Protein AF-A0A7R9BW44-F1 (afdb_monomer_lite)

Organism: NCBI:txid399045

Secondary structure (DSSP, 8-state):
---------PPPP-HHHH-SEEESSTTTT-SEEESTT---EEEE-STT--EEEEE-GGGT-EEEESGGGTT--HHHH-GGG--SS--EEEEEEEEE----HHHHHHHHHTT-TT--PPEEEEEESS--TTS-EEEEEEEETTEEEEEEEESSEEEEEEE---PPTTS-EEEEEEEEPP-TT---EEEEEETTEEEEEE-S-EEPTTS-PPPPPSS--EEES-B--SS-TT-BS---EEEEEEEEESS---GGGGGGGGTT-HHHHHHHHHHHHHHHHHHHHHHHHHHHHTTSTTTHHHHHHHHHHHHHHHHHSPPPTT----------HHHHHHHHHHHHHHHHTTSPP-------S-SSSSSS--

Radius of gyration: 23.65 Å; chains: 1; bounding box: 57×71×61 Å

Structure (mmCIF, N/CA/C/O backbone):
data_AF-A0A7R9BW44-F1
#
_entry.id   AF-A0A7R9BW44-F1
#
loop_
_atom_site.group_PDB
_atom_site.id
_atom_site.type_symbol
_atom_site.label_atom_id
_atom_site.label_alt_id
_atom_site.label_comp_id
_atom_site.label_asym_id
_atom_site.label_entity_id
_atom_site.label_seq_id
_atom_site.pdbx_PDB_ins_code
_atom_site.Cartn_x
_atom_site.Cartn_y
_atom_site.Cartn_z
_atom_site.occupancy
_atom_site.B_iso_or_equiv
_atom_site.auth_seq_id
_atom_site.auth_comp_id
_atom_site.auth_asym_id
_atom_site.auth_atom_id
_atom_site.pdbx_PDB_model_num
ATOM 1 N N . MET A 1 1 ? 34.323 -41.603 6.253 1.00 37.59 1 MET A N 1
ATOM 2 C CA . MET A 1 1 ? 33.858 -40.269 6.690 1.00 37.59 1 MET A CA 1
ATOM 3 C C . MET A 1 1 ? 33.031 -39.658 5.568 1.00 37.59 1 MET A C 1
ATOM 5 O O . MET A 1 1 ? 33.597 -39.170 4.602 1.00 37.59 1 MET A O 1
ATOM 9 N N . GLY A 1 2 ? 31.704 -39.786 5.634 1.00 33.78 2 GLY A N 1
ATOM 10 C CA . GLY A 1 2 ? 30.795 -39.196 4.650 1.00 33.78 2 GLY A CA 1
ATOM 11 C C . GLY A 1 2 ? 30.368 -37.809 5.114 1.00 33.78 2 GLY A C 1
ATOM 12 O O . GLY A 1 2 ? 29.754 -37.681 6.170 1.00 33.78 2 GLY A O 1
ATOM 13 N N . VAL A 1 3 ? 30.713 -36.777 4.348 1.00 34.72 3 VAL A N 1
ATOM 14 C CA . VAL A 1 3 ? 30.235 -35.412 4.582 1.00 34.72 3 VAL A CA 1
ATOM 15 C C . VAL A 1 3 ? 28.733 -35.396 4.297 1.00 34.72 3 VAL A C 1
ATOM 17 O O . VAL A 1 3 ? 28.306 -35.437 3.144 1.00 34.72 3 VAL A O 1
ATOM 20 N N . LEU A 1 4 ? 27.927 -35.367 5.359 1.00 34.22 4 LEU A N 1
ATOM 21 C CA . LEU A 1 4 ? 26.502 -35.060 5.291 1.00 34.22 4 LEU A CA 1
ATOM 22 C C . LEU A 1 4 ? 26.357 -33.655 4.695 1.00 34.22 4 LEU A C 1
ATOM 24 O O . LEU A 1 4 ? 26.503 -32.649 5.389 1.00 34.22 4 LEU A O 1
ATOM 28 N N . LYS A 1 5 ? 26.081 -33.585 3.388 1.00 34.53 5 LYS A N 1
ATOM 29 C CA . LYS A 1 5 ? 25.562 -32.374 2.753 1.00 34.53 5 LYS A CA 1
ATOM 30 C C . LYS A 1 5 ? 24.256 -32.034 3.469 1.00 34.53 5 LYS A C 1
ATOM 32 O O . LYS A 1 5 ? 23.235 -32.674 3.220 1.00 34.53 5 LYS A O 1
ATOM 37 N N . LYS A 1 6 ? 24.289 -31.053 4.376 1.00 35.62 6 LYS A N 1
ATOM 38 C CA . LYS A 1 6 ? 23.078 -30.408 4.889 1.00 35.62 6 LYS A CA 1
ATOM 39 C C . LYS A 1 6 ? 22.333 -29.858 3.675 1.00 35.62 6 LYS A C 1
ATOM 41 O O . LYS A 1 6 ? 22.716 -28.830 3.124 1.00 35.62 6 LYS A O 1
ATOM 46 N N . LYS A 1 7 ? 21.299 -30.572 3.226 1.00 33.59 7 LYS A N 1
ATOM 47 C CA . LYS A 1 7 ? 20.266 -29.986 2.378 1.00 33.59 7 LYS A CA 1
ATOM 48 C C . LYS A 1 7 ? 19.631 -28.891 3.225 1.00 33.59 7 LYS A C 1
ATOM 50 O O . LYS A 1 7 ? 18.952 -29.189 4.204 1.00 33.59 7 LYS A O 1
ATOM 55 N N . PHE A 1 8 ? 19.922 -27.636 2.904 1.00 37.19 8 PHE A N 1
ATOM 56 C CA . PHE A 1 8 ? 19.109 -26.533 3.385 1.00 37.19 8 PHE A CA 1
ATOM 57 C C . PHE A 1 8 ? 17.719 -26.761 2.796 1.00 37.19 8 PHE A C 1
ATOM 59 O O . PHE A 1 8 ? 17.528 -26.673 1.586 1.00 37.19 8 PHE A O 1
ATOM 66 N N . PHE A 1 9 ? 16.775 -27.172 3.638 1.00 37.97 9 PHE A N 1
ATOM 67 C CA . PHE A 1 9 ? 15.371 -27.123 3.276 1.00 37.97 9 PHE A CA 1
ATOM 68 C C . PHE A 1 9 ? 15.043 -25.644 3.094 1.00 37.97 9 PHE A C 1
ATOM 70 O O . PHE A 1 9 ? 15.047 -24.886 4.065 1.00 37.97 9 PHE A O 1
ATOM 77 N N . TYR A 1 10 ? 14.838 -25.228 1.848 1.00 44.00 10 TYR A N 1
ATOM 78 C CA . TYR A 1 10 ? 14.213 -23.948 1.557 1.00 44.00 10 TYR A CA 1
ATOM 79 C C . TYR A 1 10 ? 12.867 -23.947 2.291 1.00 44.00 10 TYR A C 1
ATOM 81 O O . TYR A 1 10 ? 12.036 -24.830 2.073 1.00 44.00 10 TYR A O 1
ATOM 89 N N . LEU A 1 11 ? 12.702 -23.036 3.252 1.00 51.50 11 LEU A N 1
ATOM 90 C CA . LEU A 1 11 ? 11.413 -22.814 3.901 1.00 51.50 11 LEU A CA 1
ATOM 91 C C . LEU A 1 11 ? 10.449 -22.363 2.803 1.00 51.50 11 LEU A C 1
ATOM 93 O O . LEU A 1 11 ? 10.699 -21.343 2.182 1.00 51.50 11 LEU A O 1
ATOM 97 N N . ALA A 1 12 ? 9.402 -23.137 2.526 1.00 57.41 12 ALA A N 1
ATOM 98 C CA . ALA A 1 12 ? 8.438 -22.796 1.485 1.00 57.41 12 ALA A CA 1
ATOM 99 C C . ALA A 1 12 ? 7.773 -21.435 1.763 1.00 57.41 12 ALA A C 1
ATOM 101 O O . ALA A 1 12 ? 7.483 -21.124 2.923 1.00 57.41 12 ALA A O 1
ATOM 102 N N . VAL A 1 13 ? 7.514 -20.663 0.698 1.00 64.94 13 VAL A N 1
ATOM 103 C CA . VAL A 1 13 ? 6.664 -19.460 0.722 1.00 64.94 13 VAL A CA 1
ATOM 104 C C . VAL A 1 13 ? 5.318 -19.810 1.348 1.00 64.94 13 VAL A C 1
ATOM 106 O O . VAL A 1 13 ? 4.680 -20.772 0.925 1.00 64.94 13 VAL A O 1
ATOM 109 N N . ARG A 1 14 ? 4.866 -19.021 2.326 1.00 73.75 14 ARG A N 1
ATOM 110 C CA . ARG A 1 14 ? 3.615 -19.284 3.057 1.00 73.75 14 ARG A CA 1
ATOM 111 C C . ARG A 1 14 ? 2.508 -18.264 2.829 1.00 73.75 14 ARG A C 1
ATOM 113 O O . ARG A 1 14 ? 1.542 -18.278 3.588 1.00 73.75 14 ARG A O 1
ATOM 120 N N . PHE A 1 15 ? 2.607 -17.376 1.836 1.00 84.50 15 PHE A N 1
ATOM 121 C CA . PHE A 1 15 ? 1.526 -16.414 1.588 1.00 84.50 15 PHE A CA 1
ATOM 122 C C . PHE A 1 15 ? 0.169 -17.110 1.401 1.00 84.50 15 PHE A C 1
ATOM 124 O O . PHE A 1 15 ? -0.699 -16.844 2.228 1.00 84.50 15 PHE A O 1
ATOM 131 N N . PRO A 1 16 ? 0.005 -18.111 0.507 1.00 82.00 16 PRO A N 1
ATOM 132 C CA . PRO A 1 16 ? -1.290 -18.776 0.328 1.00 82.00 16 PRO A CA 1
ATOM 133 C C . PRO A 1 16 ? -1.860 -19.431 1.597 1.00 82.00 16 PRO A C 1
ATOM 135 O O . PRO A 1 16 ? -3.067 -19.600 1.714 1.00 82.00 16 PRO A O 1
ATOM 138 N N . GLU A 1 17 ? -1.001 -19.821 2.543 1.00 82.25 17 GLU A N 1
ATOM 139 C CA . GLU A 1 17 ? -1.401 -20.479 3.795 1.00 82.25 17 GLU A CA 1
ATOM 140 C C . GLU A 1 17 ? -1.747 -19.492 4.912 1.00 82.25 17 GLU A C 1
ATOM 142 O O . GLU A 1 17 ? -2.384 -19.862 5.896 1.00 82.25 17 GLU A O 1
ATOM 147 N N . THR A 1 18 ? -1.254 -18.258 4.817 1.00 84.56 18 THR A N 1
ATOM 148 C CA . THR A 1 18 ? -1.284 -17.305 5.929 1.00 84.56 18 THR A CA 1
ATOM 149 C C . THR A 1 18 ? -2.119 -16.075 5.649 1.00 84.56 18 THR A C 1
ATOM 151 O O . THR A 1 18 ? -2.531 -15.421 6.602 1.00 84.56 18 THR A O 1
ATOM 154 N N . THR A 1 19 ? -2.330 -15.735 4.383 1.00 88.88 19 THR A N 1
ATOM 155 C CA . THR A 1 19 ? -3.068 -14.547 3.962 1.00 88.88 19 THR A CA 1
ATOM 156 C C . THR A 1 19 ? -4.543 -14.841 3.804 1.00 88.88 19 THR A C 1
ATOM 158 O O . THR A 1 19 ? -4.927 -15.933 3.388 1.00 88.88 19 THR A O 1
ATOM 161 N N . LEU A 1 20 ? -5.354 -13.812 4.004 1.00 88.56 20 LEU A N 1
ATOM 162 C CA . LEU A 1 20 ? -6.744 -13.827 3.581 1.00 88.56 20 LEU A CA 1
ATOM 163 C C . LEU A 1 20 ? -6.852 -13.708 2.051 1.00 88.56 20 LEU A C 1
ATOM 165 O O . LEU A 1 20 ? -7.640 -14.404 1.414 1.00 88.56 20 LEU A O 1
ATOM 169 N N . TYR A 1 21 ? -6.018 -12.858 1.452 1.00 90.44 21 TYR A N 1
ATOM 170 C CA . TYR A 1 21 ? -5.926 -12.679 0.006 1.00 90.44 21 TYR A CA 1
ATOM 171 C C . TYR A 1 21 ? -4.460 -12.605 -0.428 1.00 90.44 21 TYR A C 1
ATOM 173 O O . TYR A 1 21 ? -3.657 -11.919 0.208 1.00 90.44 21 TYR A O 1
ATOM 181 N N . HIS A 1 22 ? -4.125 -13.280 -1.529 1.00 91.19 22 HIS A N 1
ATOM 182 C CA . HIS A 1 22 ? -2.780 -13.309 -2.096 1.00 91.19 22 HIS A CA 1
ATOM 183 C C . HIS A 1 22 ? -2.811 -13.267 -3.623 1.00 91.19 22 HIS A C 1
ATOM 185 O O . HIS A 1 22 ? -3.480 -14.069 -4.272 1.00 91.19 22 HIS A O 1
ATOM 191 N N . TRP A 1 23 ? -2.030 -12.349 -4.186 1.00 91.25 23 TRP A N 1
ATOM 192 C CA . TRP A 1 23 ? -1.862 -12.116 -5.613 1.00 91.25 23 TRP A CA 1
ATOM 193 C C . TRP A 1 23 ? -0.398 -12.344 -6.017 1.00 91.25 23 TRP A C 1
ATOM 195 O O . TRP A 1 23 ? 0.334 -11.411 -6.338 1.00 91.25 23 TRP A O 1
ATOM 205 N N . GLY A 1 24 ? 0.038 -13.607 -5.982 1.00 89.12 24 GLY A N 1
ATOM 206 C CA . GLY A 1 24 ? 1.414 -14.015 -6.327 1.00 89.12 24 GLY A CA 1
ATOM 207 C C . GLY A 1 24 ? 1.733 -14.063 -7.826 1.00 89.12 24 GLY A C 1
ATOM 208 O O . GLY A 1 24 ? 2.846 -14.386 -8.214 1.00 89.12 24 GLY A O 1
ATOM 209 N N . LYS A 1 25 ? 0.746 -13.796 -8.688 1.00 87.88 25 LYS A N 1
ATOM 210 C CA . LYS A 1 25 ? 0.940 -13.582 -10.130 1.00 87.88 25 LYS A CA 1
ATOM 211 C C . LYS A 1 25 ? 0.084 -12.401 -10.576 1.00 87.88 25 LYS A C 1
ATOM 213 O O . LYS A 1 25 ? -1.014 -12.625 -11.101 1.00 87.88 25 LYS A O 1
ATOM 218 N N . PRO A 1 26 ? 0.544 -11.159 -10.331 1.00 86.75 26 PRO A N 1
ATOM 219 C CA . PRO A 1 26 ? -0.238 -9.948 -10.551 1.00 86.75 26 PRO A CA 1
ATOM 220 C C . PRO A 1 26 ? -0.916 -9.916 -11.922 1.00 86.75 26 PRO A C 1
ATOM 222 O O . PRO A 1 26 ? -2.126 -9.767 -12.034 1.00 86.75 26 PRO A O 1
ATOM 225 N N . LEU A 1 27 ? -0.161 -10.179 -12.986 1.00 87.81 27 LEU A N 1
ATOM 226 C CA . LEU A 1 27 ? -0.706 -10.110 -14.335 1.00 87.81 27 LEU A CA 1
ATOM 227 C C . LEU A 1 27 ? -1.704 -11.234 -14.659 1.00 87.81 27 LEU A C 1
ATOM 229 O O . LEU A 1 27 ? -2.750 -10.975 -15.248 1.00 87.81 27 LEU A O 1
ATOM 233 N N . ALA A 1 28 ? -1.391 -12.480 -14.291 1.00 85.50 28 ALA A N 1
ATOM 234 C CA . ALA A 1 28 ? -2.190 -13.644 -14.682 1.00 85.50 28 ALA A CA 1
ATOM 235 C C . ALA A 1 28 ? -3.583 -13.661 -14.034 1.00 85.50 28 ALA A C 1
ATOM 237 O O . ALA A 1 28 ? -4.528 -14.171 -14.629 1.00 85.50 28 ALA A O 1
ATOM 238 N N . ASN A 1 29 ? -3.699 -13.093 -12.831 1.00 83.62 29 ASN A N 1
ATOM 239 C CA . ASN A 1 29 ? -4.951 -13.058 -12.073 1.00 83.62 29 ASN A CA 1
ATOM 240 C C . ASN A 1 29 ? -5.616 -11.670 -12.095 1.00 83.62 29 ASN A C 1
ATOM 242 O O . ASN A 1 29 ? -6.536 -11.425 -11.322 1.00 83.62 29 ASN A O 1
ATOM 246 N N . ALA A 1 30 ? -5.152 -10.750 -12.946 1.00 89.00 30 ALA A N 1
ATOM 247 C CA . ALA A 1 30 ? -5.774 -9.441 -13.077 1.00 89.00 30 ALA A CA 1
ATOM 248 C C . ALA A 1 30 ? -7.142 -9.534 -13.751 1.00 89.00 30 ALA A C 1
ATOM 250 O O . ALA A 1 30 ? -7.328 -10.239 -14.741 1.00 89.00 30 ALA A O 1
ATOM 251 N N . SER A 1 31 ? -8.082 -8.731 -13.263 1.00 88.81 31 SER A N 1
ATOM 252 C CA . SER A 1 31 ? -9.355 -8.504 -13.941 1.00 88.81 31 SER A CA 1
ATOM 253 C C . SER A 1 31 ? -9.186 -7.625 -15.179 1.00 88.81 31 SER A C 1
ATOM 255 O O . SER A 1 31 ? -9.848 -7.848 -16.191 1.00 88.81 31 SER A O 1
ATOM 257 N N . SER A 1 32 ? -8.321 -6.608 -15.112 1.00 90.19 32 SER A N 1
ATOM 258 C CA . SER A 1 32 ? -7.974 -5.799 -16.283 1.00 90.19 32 SER A CA 1
ATOM 259 C C . SER A 1 32 ? -6.653 -5.054 -16.115 1.00 90.19 32 SER A C 1
ATOM 261 O O . SER A 1 32 ? -6.276 -4.680 -15.003 1.00 90.19 32 SER A O 1
ATOM 263 N N . LEU A 1 33 ? -5.990 -4.805 -17.244 1.00 87.81 33 LEU A N 1
ATOM 264 C CA . LEU A 1 33 ? -4.923 -3.821 -17.395 1.00 87.81 33 LEU A CA 1
ATOM 265 C C . LEU A 1 33 ? -5.441 -2.712 -18.319 1.00 87.81 33 LEU A C 1
ATOM 267 O O . LEU A 1 33 ? -5.893 -2.991 -19.429 1.00 87.81 33 LEU A O 1
ATOM 271 N N . THR A 1 34 ? -5.387 -1.465 -17.863 1.00 89.38 34 THR A N 1
ATOM 272 C CA . THR A 1 34 ? -5.778 -0.279 -18.645 1.00 89.38 34 THR A CA 1
ATOM 273 C C . THR A 1 34 ? -4.594 0.675 -18.779 1.00 89.38 34 THR A C 1
ATOM 275 O O . THR A 1 34 ? -3.669 0.583 -17.982 1.00 89.38 34 THR A O 1
ATOM 278 N N . GLY A 1 35 ? -4.591 1.544 -19.793 1.00 85.69 35 GLY A N 1
ATOM 279 C CA . GLY A 1 35 ? -3.506 2.493 -20.085 1.00 85.69 35 GLY A CA 1
ATOM 280 C C . GLY A 1 35 ? -3.512 2.920 -21.556 1.00 85.69 35 GLY A C 1
ATOM 281 O O . GLY A 1 35 ? -4.188 2.296 -22.376 1.00 85.69 35 GLY A O 1
ATOM 282 N N . THR A 1 36 ? -2.787 3.984 -21.915 1.00 81.62 36 THR A N 1
ATOM 283 C CA . THR A 1 36 ? -2.758 4.505 -23.299 1.00 81.62 36 THR A CA 1
ATOM 284 C C . THR A 1 36 ? -2.084 3.551 -24.278 1.00 81.62 36 THR A C 1
ATOM 286 O O . THR A 1 36 ? -2.539 3.435 -25.410 1.00 81.62 36 THR A O 1
ATOM 289 N N . ASN A 1 37 ? -1.046 2.840 -23.831 1.00 84.25 37 ASN A N 1
ATOM 290 C CA . ASN A 1 37 ? -0.374 1.778 -24.584 1.00 84.25 37 ASN A CA 1
ATOM 291 C C . ASN A 1 37 ? -0.112 0.584 -23.666 1.00 84.25 37 ASN A C 1
ATOM 293 O O . ASN A 1 37 ? 1.020 0.112 -23.563 1.00 84.25 37 ASN A O 1
ATOM 297 N N . ALA A 1 38 ? -1.153 0.156 -22.951 1.00 80.69 38 ALA A N 1
ATOM 298 C CA . ALA A 1 38 ? -1.064 -0.927 -21.986 1.00 80.69 38 ALA A CA 1
ATOM 299 C C . ALA A 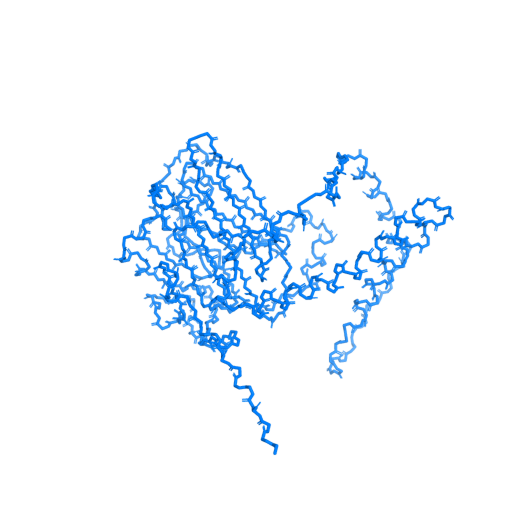1 38 ? -0.506 -2.198 -22.643 1.00 80.69 38 ALA A C 1
ATOM 301 O O . ALA A 1 38 ? -1.180 -2.850 -23.442 1.00 80.69 38 ALA A O 1
ATOM 302 N N . VAL A 1 39 ? 0.733 -2.534 -22.299 1.00 82.88 39 VAL A N 1
ATOM 303 C CA . VAL A 1 39 ? 1.415 -3.747 -22.743 1.00 82.88 39 VAL A CA 1
ATOM 304 C C . VAL A 1 39 ? 2.002 -4.373 -21.495 1.00 82.88 39 VAL A C 1
ATOM 306 O O . VAL A 1 39 ? 2.868 -3.766 -20.868 1.00 82.88 39 VAL A O 1
ATOM 309 N N . PRO A 1 40 ? 1.542 -5.570 -21.115 1.00 80.81 40 PRO A N 1
ATOM 310 C CA . PRO A 1 40 ? 2.040 -6.197 -19.915 1.00 80.81 40 PRO A CA 1
ATOM 311 C C . PRO A 1 40 ? 3.515 -6.550 -20.078 1.00 80.81 40 PRO A C 1
ATOM 313 O O . PRO A 1 40 ? 3.885 -7.308 -20.978 1.00 80.81 40 PRO A O 1
ATOM 316 N N . VAL A 1 41 ? 4.344 -6.032 -19.180 1.00 88.50 41 VAL A N 1
ATOM 317 C CA . VAL A 1 41 ? 5.747 -6.422 -19.078 1.00 88.50 41 VAL A CA 1
ATOM 318 C C . VAL A 1 41 ? 5.906 -7.271 -17.825 1.00 88.50 41 VAL A C 1
ATOM 320 O O . VAL A 1 41 ? 5.535 -6.868 -16.723 1.00 88.50 41 VAL A O 1
ATOM 323 N N . VAL A 1 42 ? 6.423 -8.482 -18.014 1.00 89.75 42 VAL A N 1
ATOM 324 C CA . VAL A 1 42 ? 6.732 -9.414 -16.929 1.00 89.75 42 VAL A CA 1
ATOM 325 C C . VAL A 1 42 ? 8.219 -9.374 -16.619 1.00 89.75 42 VAL A C 1
ATOM 327 O O . VAL A 1 42 ? 9.057 -9.281 -17.517 1.00 89.75 42 VAL A O 1
ATOM 330 N N . ALA A 1 43 ? 8.546 -9.467 -15.338 1.00 88.62 43 ALA A N 1
ATOM 331 C CA . ALA A 1 43 ? 9.913 -9.516 -14.847 1.00 88.62 43 ALA A CA 1
ATOM 332 C C . ALA A 1 43 ? 10.078 -10.658 -13.840 1.00 88.62 43 ALA A C 1
ATOM 334 O O . ALA A 1 43 ? 9.105 -11.240 -13.363 1.00 88.62 43 ALA A O 1
ATOM 335 N N . ASN A 1 44 ? 11.323 -10.974 -13.489 1.00 88.44 44 ASN A N 1
ATOM 336 C CA . ASN A 1 44 ? 11.585 -11.922 -12.411 1.00 88.44 44 ASN A CA 1
ATOM 337 C C . ASN A 1 44 ? 11.312 -11.256 -11.062 1.00 88.44 44 ASN A C 1
ATOM 339 O O . ASN A 1 44 ? 11.904 -10.213 -10.760 1.00 88.44 44 ASN A O 1
ATOM 343 N N . GLY A 1 45 ? 10.467 -11.890 -10.252 1.00 88.06 45 GLY A N 1
ATOM 344 C CA . GLY A 1 45 ? 10.226 -11.507 -8.870 1.00 88.06 45 GLY A CA 1
ATOM 345 C C . GLY A 1 45 ? 11.471 -11.608 -7.980 1.00 88.06 45 GLY A C 1
ATOM 346 O O . GLY A 1 45 ? 12.559 -12.007 -8.425 1.00 88.06 45 GLY A O 1
ATOM 347 N N . PRO A 1 46 ? 11.350 -11.248 -6.692 1.00 85.31 46 PRO A N 1
ATOM 348 C CA . PRO A 1 46 ? 12.399 -11.503 -5.717 1.00 85.31 46 PRO A CA 1
ATOM 349 C C . PRO A 1 46 ? 12.733 -13.000 -5.655 1.00 85.31 46 PRO A C 1
ATOM 351 O O . PRO A 1 46 ? 11.915 -13.859 -5.967 1.00 85.31 46 PRO A O 1
ATOM 354 N N . SER A 1 47 ? 13.956 -13.335 -5.235 1.00 72.88 47 SER A N 1
ATOM 355 C CA . SER A 1 47 ? 14.425 -14.728 -5.191 1.00 72.88 47 SER A CA 1
ATOM 356 C C . SER A 1 47 ? 13.417 -15.654 -4.493 1.00 72.88 47 SER A C 1
ATOM 358 O O . SER A 1 47 ? 13.039 -15.387 -3.353 1.00 72.88 47 SER A O 1
ATOM 360 N N . GLN A 1 48 ? 13.050 -16.758 -5.159 1.00 72.00 48 GLN A N 1
ATOM 361 C CA . GLN A 1 48 ? 12.050 -17.767 -4.745 1.00 72.00 48 GLN A CA 1
ATOM 362 C C . GLN A 1 48 ? 10.576 -17.396 -4.981 1.00 72.00 48 GLN A C 1
ATOM 364 O O . GLN A 1 48 ? 9.708 -18.225 -4.707 1.00 72.00 48 GLN A O 1
ATOM 369 N N . PHE A 1 49 ? 10.304 -16.211 -5.523 1.00 78.56 49 PHE A N 1
ATOM 370 C CA . PHE A 1 49 ? 8.988 -15.797 -6.003 1.00 78.56 49 PHE A CA 1
ATOM 371 C C . PHE A 1 49 ? 8.934 -15.835 -7.536 1.00 78.56 49 PHE A C 1
ATOM 373 O O . PHE A 1 49 ? 9.952 -16.058 -8.197 1.00 78.56 49 PHE A O 1
ATOM 380 N N . GLY A 1 50 ? 7.722 -15.769 -8.083 1.00 83.38 50 GLY A N 1
ATOM 381 C CA . GLY A 1 50 ? 7.446 -16.057 -9.486 1.00 83.38 50 GLY A CA 1
ATOM 382 C C . GLY A 1 50 ? 7.674 -14.871 -10.423 1.00 83.38 50 GLY A C 1
ATOM 383 O O . GLY A 1 50 ? 8.758 -14.291 -10.501 1.00 83.38 50 GLY A O 1
ATOM 384 N N . GLU A 1 51 ? 6.643 -14.581 -11.209 1.00 90.31 51 GLU A N 1
ATOM 385 C CA . GLU A 1 51 ? 6.642 -13.507 -12.197 1.00 90.31 51 GLU A CA 1
ATOM 386 C C . GLU A 1 51 ? 6.091 -12.231 -11.562 1.00 90.31 51 GLU A C 1
ATOM 388 O O . GLU A 1 51 ? 4.939 -12.191 -11.129 1.00 90.31 51 GLU A O 1
ATOM 393 N N . ALA A 1 52 ? 6.903 -11.181 -11.588 1.00 93.38 52 ALA A N 1
ATOM 394 C CA . ALA A 1 52 ? 6.487 -9.827 -11.279 1.00 93.38 52 ALA A CA 1
ATOM 395 C C . ALA A 1 52 ? 5.863 -9.150 -12.505 1.00 93.38 52 ALA A C 1
ATOM 397 O O . ALA A 1 52 ? 6.093 -9.554 -13.649 1.00 93.38 52 ALA A O 1
ATOM 398 N N . VAL A 1 53 ? 5.130 -8.064 -12.267 1.00 95.12 53 VAL A N 1
ATOM 399 C CA . VAL A 1 53 ? 4.595 -7.185 -13.316 1.00 95.12 53 VAL A CA 1
ATOM 400 C C . VAL A 1 53 ? 5.237 -5.805 -13.227 1.00 95.12 53 VAL A C 1
ATOM 402 O O . VAL A 1 53 ? 5.391 -5.267 -12.131 1.00 95.12 53 VAL A O 1
ATOM 405 N N . GLU A 1 54 ? 5.605 -5.222 -14.361 1.00 95.62 54 GLU A N 1
ATOM 406 C CA . GLU A 1 54 ? 5.905 -3.794 -14.457 1.00 95.62 54 GLU A CA 1
ATOM 407 C C . GLU A 1 54 ? 4.610 -3.021 -14.704 1.00 95.62 54 GLU A C 1
ATOM 409 O O . GLU A 1 54 ? 3.815 -3.391 -15.568 1.00 95.62 54 GLU A O 1
ATOM 414 N N . ILE A 1 55 ? 4.421 -1.937 -13.962 1.00 95.31 55 ILE A N 1
ATOM 415 C CA . ILE A 1 55 ? 3.406 -0.930 -14.240 1.00 95.31 55 ILE A CA 1
ATOM 416 C C . ILE A 1 55 ? 4.122 0.335 -14.698 1.00 95.31 55 ILE A C 1
ATOM 418 O O . ILE A 1 55 ? 5.019 0.827 -14.008 1.00 95.31 55 ILE A O 1
ATOM 422 N N . ARG A 1 56 ? 3.736 0.857 -15.862 1.00 93.94 56 ARG A N 1
ATOM 423 C CA . ARG A 1 56 ? 4.357 2.029 -16.484 1.00 93.94 56 ARG A CA 1
ATOM 424 C C . ARG A 1 56 ? 3.499 3.271 -16.261 1.00 93.94 56 ARG A C 1
ATOM 426 O O . ARG A 1 56 ? 2.412 3.419 -16.824 1.00 93.94 56 ARG A O 1
ATOM 433 N N . ASP A 1 57 ? 4.007 4.197 -15.454 1.00 90.00 57 ASP A N 1
ATOM 434 C CA . ASP A 1 57 ? 3.350 5.468 -15.131 1.00 90.00 57 ASP A CA 1
ATOM 435 C C . ASP A 1 57 ? 3.183 6.369 -16.362 1.00 90.00 57 ASP A C 1
ATOM 437 O O . ASP A 1 57 ? 2.127 6.983 -16.537 1.00 90.00 57 ASP A O 1
ATOM 441 N N . TRP A 1 58 ? 4.173 6.404 -17.260 1.00 90.19 58 TRP A N 1
ATOM 442 C CA . TRP A 1 58 ? 4.109 7.199 -18.495 1.00 90.19 58 TRP A CA 1
ATOM 443 C C . TRP A 1 58 ? 3.023 6.730 -19.477 1.00 90.19 58 TRP A C 1
ATOM 445 O O . TRP A 1 58 ? 2.497 7.547 -20.233 1.00 90.19 58 TRP A O 1
ATOM 455 N N . ASP A 1 59 ? 2.641 5.450 -19.433 1.00 91.81 59 ASP A N 1
ATOM 456 C CA . ASP A 1 59 ? 1.524 4.888 -20.205 1.00 91.81 59 ASP A CA 1
ATOM 457 C C . ASP A 1 59 ? 0.202 4.890 -19.417 1.00 91.81 59 ASP A C 1
ATOM 459 O O . ASP A 1 59 ? -0.816 4.385 -19.903 1.00 91.81 59 ASP A O 1
ATOM 463 N N . LYS A 1 60 ? 0.198 5.494 -18.219 1.00 92.94 60 LYS A N 1
ATOM 464 C CA . LYS A 1 60 ? -0.945 5.539 -17.297 1.00 92.94 60 LYS A CA 1
ATOM 465 C C . LYS A 1 60 ? -1.505 4.145 -17.034 1.00 92.94 60 LYS A C 1
ATOM 467 O O . LYS A 1 60 ? -2.721 3.941 -17.060 1.00 92.94 60 LYS A O 1
ATOM 472 N N . GLU A 1 61 ? -0.610 3.179 -16.850 1.00 94.19 61 GLU A N 1
ATOM 473 C CA . GLU A 1 61 ? -1.019 1.804 -16.637 1.00 94.19 61 GLU A CA 1
ATOM 474 C C . GLU A 1 61 ? -1.678 1.628 -15.269 1.00 94.19 61 GLU A C 1
ATOM 476 O O . GLU A 1 61 ? -1.268 2.204 -14.263 1.00 94.19 61 GLU A O 1
ATOM 481 N N . CYS A 1 62 ? -2.746 0.842 -15.252 1.00 94.12 62 CYS A N 1
ATOM 482 C CA . CYS A 1 62 ? -3.548 0.581 -14.070 1.00 94.12 62 CYS A CA 1
ATOM 483 C C . CYS A 1 62 ? -3.995 -0.873 -14.120 1.00 94.12 62 CYS A C 1
ATOM 485 O O . CYS A 1 62 ? -4.846 -1.249 -14.938 1.00 94.12 62 CYS A O 1
ATOM 487 N N . LEU A 1 63 ? -3.371 -1.694 -13.274 1.00 94.88 63 LEU A N 1
ATOM 488 C CA . LEU A 1 63 ? -3.705 -3.105 -13.135 1.00 94.88 63 LEU A CA 1
ATOM 489 C C . LEU A 1 63 ? -4.716 -3.258 -12.007 1.00 94.88 63 LEU A C 1
ATOM 491 O O . LEU A 1 63 ? -4.525 -2.733 -10.912 1.00 94.88 63 LEU A O 1
ATOM 495 N N . THR A 1 64 ? -5.798 -3.974 -12.275 1.00 93.88 64 THR A N 1
ATOM 496 C CA . THR A 1 64 ? -6.921 -4.085 -11.346 1.00 93.88 64 THR A CA 1
ATOM 497 C C . THR A 1 64 ? -7.320 -5.528 -11.128 1.00 93.88 64 THR A C 1
ATOM 499 O O . THR A 1 64 ? -7.315 -6.331 -12.062 1.00 93.88 64 THR A O 1
ATOM 502 N N . ASP A 1 65 ? -7.729 -5.832 -9.903 1.00 91.88 65 ASP A N 1
ATOM 503 C CA . ASP A 1 65 ? -8.466 -7.040 -9.575 1.00 91.88 65 ASP A CA 1
ATOM 504 C C . ASP A 1 65 ? -9.812 -6.686 -8.924 1.00 91.88 65 ASP A C 1
ATOM 506 O O . ASP A 1 65 ? -9.883 -6.139 -7.821 1.00 91.88 65 ASP A O 1
ATOM 510 N N . ASN A 1 66 ? -10.890 -6.982 -9.650 1.00 86.94 66 ASN A N 1
ATOM 511 C CA . ASN A 1 66 ? -12.274 -6.837 -9.209 1.00 86.94 66 ASN A CA 1
ATOM 512 C C . ASN A 1 66 ? -12.771 -8.089 -8.468 1.00 86.94 66 ASN A C 1
ATOM 514 O O . ASN A 1 66 ? -13.790 -8.030 -7.780 1.00 86.94 66 ASN A O 1
ATOM 518 N N . ASP A 1 67 ? -12.062 -9.215 -8.592 1.00 81.06 67 ASP A N 1
ATOM 519 C CA . ASP A 1 67 ? -12.393 -10.471 -7.921 1.00 81.06 67 ASP A CA 1
ATOM 520 C C . ASP A 1 67 ? -11.810 -10.555 -6.506 1.00 81.06 67 ASP A C 1
ATOM 522 O O . ASP A 1 67 ? -12.235 -11.409 -5.722 1.00 81.06 67 ASP A O 1
ATOM 526 N N . PHE A 1 68 ? -10.959 -9.591 -6.141 1.00 77.75 68 PHE A N 1
ATOM 527 C CA . PHE A 1 68 ? -10.445 -9.307 -4.799 1.00 77.75 68 PHE A CA 1
ATOM 528 C C . PHE A 1 68 ? -11.498 -9.446 -3.682 1.00 77.75 68 PHE A C 1
ATOM 530 O O . PHE A 1 68 ? -11.179 -9.828 -2.556 1.00 77.75 68 PHE A O 1
ATOM 537 N N . PHE A 1 69 ? -12.772 -9.172 -3.988 1.00 71.00 69 PHE A N 1
ATOM 538 C CA . PHE A 1 69 ? -13.874 -9.171 -3.026 1.00 71.00 69 PHE A CA 1
ATOM 539 C C . PHE A 1 69 ? -14.755 -10.438 -3.013 1.00 71.00 69 PHE A C 1
ATOM 541 O O . PHE A 1 69 ? -15.685 -10.520 -2.208 1.00 71.00 69 PHE A O 1
ATOM 548 N N . ARG A 1 70 ? -14.507 -11.448 -3.862 1.00 63.34 70 ARG A N 1
ATOM 549 C CA . ARG A 1 70 ? -15.419 -12.609 -4.017 1.00 63.34 70 ARG A CA 1
ATOM 550 C C . ARG A 1 70 ? -15.596 -13.480 -2.761 1.00 63.34 70 ARG A C 1
ATOM 552 O O . ARG A 1 70 ? -16.552 -14.246 -2.699 1.00 63.34 70 ARG A O 1
ATOM 559 N N . ASN A 1 71 ? -14.743 -13.336 -1.747 1.00 56.28 71 ASN A N 1
ATOM 560 C CA . ASN A 1 71 ? -14.696 -14.217 -0.573 1.00 56.28 71 ASN A CA 1
ATOM 561 C C . ASN A 1 71 ? -15.185 -13.567 0.747 1.00 56.28 71 ASN A C 1
ATOM 563 O O . ASN A 1 71 ? -14.779 -14.001 1.821 1.00 56.28 71 ASN A O 1
ATOM 567 N N . ASN A 1 72 ? -16.055 -12.545 0.706 1.00 61.12 72 ASN A N 1
ATOM 568 C CA . ASN A 1 72 ? -16.558 -11.823 1.898 1.00 61.12 72 ASN A CA 1
ATOM 569 C C . ASN A 1 72 ? -15.477 -11.085 2.719 1.00 61.12 72 ASN A C 1
ATOM 571 O O . ASN A 1 72 ? -15.618 -10.908 3.929 1.00 61.12 72 ASN A O 1
ATOM 575 N N . TYR A 1 73 ? -14.408 -10.605 2.083 1.00 65.31 73 TYR A N 1
ATOM 576 C CA . TYR A 1 73 ? -13.339 -9.850 2.750 1.00 65.31 73 TYR A CA 1
ATOM 577 C C . TYR A 1 73 ? -13.733 -8.387 2.990 1.00 65.31 73 TYR A C 1
ATOM 579 O O . TYR A 1 73 ? -13.127 -7.457 2.455 1.00 65.31 73 TYR A O 1
ATOM 587 N N . THR A 1 74 ? -14.780 -8.180 3.791 1.00 74.19 74 THR A N 1
ATOM 588 C CA . THR A 1 74 ? -15.417 -6.870 3.973 1.00 74.19 74 THR A CA 1
ATOM 589 C C . THR A 1 74 ? -14.447 -5.841 4.551 1.00 74.19 74 THR A C 1
ATOM 591 O O . THR A 1 74 ? -14.367 -4.731 4.039 1.00 74.19 74 THR A O 1
ATOM 594 N N . CYS A 1 75 ? -13.634 -6.241 5.533 1.00 87.31 75 CYS A N 1
ATOM 595 C CA . CYS A 1 75 ? -12.726 -5.352 6.260 1.00 87.31 75 CYS A CA 1
ATOM 596 C C . CYS A 1 75 ? -11.637 -4.715 5.379 1.00 87.31 75 CYS A C 1
ATOM 598 O O . CYS A 1 75 ? -11.365 -3.528 5.505 1.00 87.31 75 CYS A O 1
ATOM 600 N N . ILE A 1 76 ? -11.003 -5.470 4.475 1.00 88.00 76 ILE A N 1
ATOM 601 C CA . ILE A 1 76 ? -9.865 -4.941 3.702 1.00 88.00 76 ILE A CA 1
ATOM 602 C C . ILE A 1 76 ? -10.339 -3.975 2.606 1.00 88.00 76 ILE A C 1
ATOM 604 O O . ILE A 1 76 ? -9.682 -2.971 2.323 1.00 88.00 76 ILE A O 1
ATOM 608 N N . ALA A 1 77 ? -11.484 -4.262 1.986 1.00 86.00 77 ALA A N 1
ATOM 609 C CA . ALA A 1 77 ? -12.038 -3.386 0.958 1.00 86.00 77 ALA A CA 1
ATOM 610 C C . ALA A 1 77 ? -12.798 -2.192 1.553 1.00 86.00 77 ALA A C 1
ATOM 612 O O . ALA A 1 77 ? -12.803 -1.112 0.971 1.00 86.00 77 ALA A O 1
ATOM 613 N N . ASP A 1 78 ? -13.407 -2.379 2.723 1.00 90.75 78 ASP A N 1
ATOM 614 C CA . ASP A 1 78 ? -14.061 -1.335 3.497 1.00 90.75 78 ASP A CA 1
ATOM 615 C C . ASP A 1 78 ? -13.649 -1.444 4.978 1.00 90.75 78 ASP A C 1
ATOM 617 O O . ASP A 1 78 ? -14.304 -2.151 5.759 1.00 90.75 78 ASP A O 1
ATOM 621 N N . PRO A 1 79 ? -12.601 -0.704 5.399 1.00 93.25 79 PRO A N 1
ATOM 622 C CA . PRO A 1 79 ? -12.129 -0.696 6.783 1.00 93.25 79 PRO A CA 1
ATOM 623 C C . PRO A 1 79 ? -13.182 -0.275 7.816 1.00 93.25 79 PRO A C 1
ATOM 625 O O . PRO A 1 79 ? -12.995 -0.509 9.011 1.00 93.25 79 PRO A O 1
ATOM 628 N N . SER A 1 80 ? -14.302 0.330 7.399 1.00 90.69 80 SER A N 1
ATOM 629 C CA . SER A 1 80 ? -15.419 0.639 8.301 1.00 90.69 80 SER A CA 1
ATOM 630 C C . SER A 1 80 ? -16.196 -0.607 8.746 1.00 90.69 80 SER A C 1
ATOM 632 O O . SER A 1 80 ? -16.869 -0.578 9.776 1.00 90.69 80 SER A O 1
ATOM 634 N N . THR A 1 81 ? -16.074 -1.713 8.006 1.00 89.44 81 THR A N 1
ATOM 635 C CA . THR A 1 81 ? -16.837 -2.954 8.222 1.00 89.44 81 THR A CA 1
ATOM 636 C C . THR A 1 81 ? -16.061 -4.042 8.959 1.00 89.44 81 THR A C 1
ATOM 638 O O . THR A 1 81 ? -16.587 -5.140 9.149 1.00 89.44 81 THR A O 1
ATOM 641 N N . CYS A 1 82 ? -14.821 -3.775 9.378 1.00 88.06 82 CYS A N 1
ATOM 642 C CA . CYS A 1 82 ? -14.035 -4.724 10.163 1.00 88.06 82 CYS A CA 1
ATOM 643 C C . CYS A 1 82 ? -14.823 -5.166 11.398 1.00 88.06 82 CYS A C 1
ATOM 645 O O . CYS A 1 82 ? -15.286 -4.314 12.157 1.00 88.06 82 CYS A O 1
ATOM 647 N N . SER A 1 83 ? -15.002 -6.477 11.588 1.00 82.62 83 SER A N 1
ATOM 648 C CA . SER A 1 83 ? -15.754 -7.048 12.711 1.00 82.62 83 SER A CA 1
ATOM 649 C C . SER A 1 83 ? -14.891 -7.113 13.979 1.00 82.62 83 SER A C 1
ATOM 651 O O . SER A 1 83 ? -13.769 -6.616 14.005 1.00 82.62 83 SER A O 1
ATOM 653 N N . ASN A 1 84 ? -15.408 -7.697 15.063 1.00 74.94 84 ASN A N 1
ATOM 654 C CA . ASN A 1 84 ? -14.593 -7.945 16.259 1.00 74.94 84 ASN A CA 1
ATOM 655 C C . ASN A 1 84 ? -13.587 -9.090 16.067 1.00 74.94 84 ASN A C 1
ATOM 657 O O . ASN A 1 84 ? -12.588 -9.126 16.782 1.00 74.94 84 ASN A O 1
ATOM 661 N N . ASP A 1 85 ? -13.832 -9.985 15.108 1.00 77.19 85 ASP A N 1
ATOM 662 C CA . ASP A 1 85 ? -12.919 -11.084 14.778 1.00 77.19 85 ASP A CA 1
ATOM 663 C C . ASP A 1 85 ? -11.705 -10.573 13.981 1.00 77.19 85 ASP A C 1
ATOM 665 O O . ASP A 1 85 ? -10.609 -11.120 14.094 1.00 77.19 85 ASP A O 1
ATOM 669 N N . SER A 1 86 ? -11.873 -9.462 13.253 1.00 81.50 86 SER A N 1
ATOM 670 C CA . SER A 1 86 ? -10.799 -8.736 12.571 1.00 81.50 86 SER A CA 1
ATOM 671 C C . SER A 1 86 ? -10.279 -7.596 13.455 1.00 81.50 86 SER A C 1
ATOM 673 O O . SER A 1 86 ? -10.841 -6.500 13.504 1.00 81.50 86 SER A O 1
ATOM 675 N N . ASN A 1 87 ? -9.167 -7.813 14.160 1.00 88.75 87 ASN A N 1
ATOM 676 C CA . ASN A 1 87 ? -8.563 -6.770 15.002 1.00 88.75 87 ASN A CA 1
ATOM 677 C C . ASN A 1 87 ? -7.835 -5.669 14.198 1.00 88.75 87 ASN A C 1
ATOM 679 O O . ASN A 1 87 ? -7.337 -4.708 14.786 1.00 88.75 87 ASN A O 1
ATOM 683 N N . GLY A 1 88 ? -7.763 -5.775 12.870 1.00 93.88 88 GLY A N 1
ATOM 684 C CA . GLY A 1 88 ? -7.044 -4.824 12.037 1.00 93.88 88 GLY A CA 1
ATOM 685 C C . GLY A 1 88 ? -6.938 -5.256 10.581 1.00 93.88 88 GLY A C 1
ATOM 686 O O . GLY A 1 88 ? -7.649 -6.143 10.130 1.00 93.88 88 GLY A O 1
ATOM 687 N N . ILE A 1 89 ? -6.025 -4.628 9.852 1.00 95.56 89 ILE A N 1
ATOM 688 C CA . ILE A 1 89 ? -5.662 -4.974 8.478 1.00 95.56 89 ILE A CA 1
ATOM 689 C C . ILE A 1 89 ? -4.145 -4.986 8.412 1.00 95.56 89 ILE A C 1
ATOM 691 O O . ILE A 1 89 ? -3.507 -4.073 8.928 1.00 95.56 89 ILE A O 1
ATOM 695 N N . SER A 1 90 ? -3.557 -5.965 7.742 1.00 97.00 90 SER A N 1
ATOM 696 C CA . SER A 1 90 ? -2.159 -5.875 7.333 1.00 97.00 90 SER A CA 1
ATOM 697 C C . SER A 1 90 ? -2.034 -6.156 5.844 1.00 97.00 90 SER A C 1
ATOM 699 O O . SER A 1 90 ? -2.829 -6.907 5.281 1.00 97.00 90 SER A O 1
ATOM 701 N N . MET A 1 91 ? -1.035 -5.559 5.207 1.00 96.75 91 MET A N 1
ATOM 702 C CA . MET A 1 91 ? -0.744 -5.752 3.790 1.00 96.75 91 MET A CA 1
ATOM 703 C C . MET A 1 91 ? 0.762 -5.763 3.577 1.00 96.75 91 MET A C 1
ATOM 705 O O . MET A 1 91 ? 1.480 -5.014 4.239 1.00 96.75 91 MET A O 1
ATOM 709 N N . SER A 1 92 ? 1.230 -6.551 2.618 1.00 97.25 92 SER A N 1
ATOM 710 C CA . SER A 1 92 ? 2.585 -6.443 2.089 1.00 97.25 92 SER A CA 1
ATOM 711 C C . SER A 1 92 ? 2.631 -6.714 0.598 1.00 97.25 92 SER A C 1
ATOM 713 O O . SER A 1 92 ? 1.741 -7.354 0.048 1.00 97.25 92 SER A O 1
ATOM 715 N N . PHE A 1 93 ? 3.690 -6.246 -0.040 1.00 97.06 93 PHE A N 1
ATOM 716 C CA . PHE A 1 93 ? 4.019 -6.536 -1.428 1.00 97.06 93 PHE A CA 1
ATOM 717 C C . PHE A 1 93 ? 5.514 -6.323 -1.637 1.00 97.06 93 PHE A C 1
ATOM 719 O O . PHE A 1 93 ? 6.176 -5.622 -0.862 1.00 97.06 93 PHE A O 1
ATOM 726 N N . PHE A 1 94 ? 6.057 -6.928 -2.685 1.00 96.06 94 PHE A N 1
ATOM 727 C CA . PHE A 1 94 ? 7.392 -6.606 -3.155 1.00 96.06 94 PHE A CA 1
ATOM 728 C C . PHE A 1 94 ? 7.327 -5.540 -4.236 1.00 96.06 94 PHE A C 1
ATOM 730 O O . PHE A 1 94 ? 6.472 -5.566 -5.120 1.00 96.06 94 PHE A O 1
ATOM 737 N N . TYR A 1 95 ? 8.255 -4.597 -4.141 1.00 96.75 95 TYR A N 1
ATOM 738 C CA . TYR A 1 95 ? 8.336 -3.443 -5.013 1.00 96.75 95 TYR A CA 1
ATOM 739 C C . TYR A 1 95 ? 9.781 -3.164 -5.408 1.00 96.75 95 TYR A C 1
ATOM 741 O O . TYR A 1 95 ? 10.680 -3.161 -4.560 1.00 96.75 95 TYR A O 1
ATOM 749 N N . LYS A 1 96 ? 10.002 -2.903 -6.693 1.00 94.62 96 LYS A N 1
ATOM 750 C CA . LYS A 1 96 ? 11.292 -2.484 -7.243 1.00 94.62 96 LYS A CA 1
ATOM 751 C C . LYS A 1 96 ? 11.071 -1.302 -8.187 1.00 94.62 96 LYS A C 1
ATOM 753 O O . LYS A 1 96 ? 10.195 -1.341 -9.042 1.00 94.62 96 LYS A O 1
ATOM 758 N N . ARG A 1 97 ? 11.889 -0.258 -8.058 1.00 92.06 97 ARG A N 1
ATOM 759 C CA . ARG A 1 97 ? 11.926 0.891 -8.975 1.00 92.06 97 ARG A CA 1
ATOM 760 C C . ARG A 1 97 ? 13.322 1.498 -8.978 1.00 92.06 97 ARG A C 1
ATOM 762 O O . ARG A 1 97 ? 13.990 1.519 -7.943 1.00 92.06 97 ARG A O 1
ATOM 769 N N . GLU A 1 98 ? 13.727 2.026 -10.126 1.00 89.31 98 GLU A N 1
ATOM 770 C CA . GLU A 1 98 ? 14.849 2.951 -10.205 1.00 89.31 98 GLU A CA 1
ATOM 771 C C . GLU A 1 98 ? 14.410 4.322 -9.677 1.00 89.31 98 GLU A C 1
ATOM 773 O O . GLU A 1 98 ? 13.558 5.004 -10.248 1.00 89.31 98 GLU A O 1
ATOM 778 N N . ILE A 1 99 ? 14.970 4.712 -8.539 1.00 81.44 99 ILE A N 1
ATOM 779 C CA . ILE A 1 99 ? 14.767 6.015 -7.923 1.00 81.44 99 ILE A CA 1
ATOM 780 C C . ILE A 1 99 ? 15.908 6.911 -8.416 1.00 81.44 99 ILE A C 1
ATOM 782 O O . ILE A 1 99 ? 17.069 6.638 -8.087 1.00 81.44 99 ILE A O 1
ATOM 786 N N . PRO A 1 100 ? 15.632 7.994 -9.166 1.00 73.12 100 PRO A N 1
ATOM 787 C CA . PRO A 1 100 ? 16.656 8.943 -9.592 1.00 73.12 100 PRO A CA 1
ATOM 788 C C . PRO A 1 100 ? 17.103 9.795 -8.393 1.00 73.12 100 PRO A C 1
ATOM 790 O O . PRO A 1 100 ? 16.760 10.970 -8.257 1.00 73.12 100 PRO A O 1
ATOM 793 N N . MET A 1 101 ? 17.868 9.175 -7.485 1.00 67.19 101 MET A N 1
ATOM 794 C CA . MET A 1 101 ? 18.237 9.711 -6.171 1.00 67.19 101 MET A CA 1
ATOM 795 C C . MET A 1 101 ? 18.864 11.103 -6.277 1.00 67.19 101 MET A C 1
ATOM 797 O O . MET A 1 101 ? 18.547 11.978 -5.477 1.00 67.19 101 MET A O 1
ATOM 801 N N . LYS A 1 102 ? 19.698 11.346 -7.296 1.00 63.72 102 LYS A N 1
ATOM 802 C CA . LYS A 1 102 ? 20.348 12.646 -7.513 1.00 63.72 102 LYS A CA 1
ATOM 803 C C . LYS A 1 102 ? 19.334 13.779 -7.689 1.00 63.72 102 LYS A C 1
ATOM 805 O O . LYS A 1 102 ? 19.455 14.806 -7.028 1.00 63.72 102 LYS A O 1
ATOM 810 N N . ASP A 1 103 ? 18.316 13.580 -8.520 1.00 62.66 103 ASP A N 1
ATOM 811 C CA . ASP A 1 103 ? 17.313 14.608 -8.812 1.00 62.66 103 ASP A CA 1
ATOM 812 C C . ASP A 1 103 ? 16.322 14.774 -7.664 1.00 62.66 103 ASP A C 1
ATOM 814 O O . ASP A 1 103 ? 15.912 15.891 -7.340 1.00 62.66 103 ASP A O 1
ATOM 818 N N . VAL A 1 104 ? 15.965 13.662 -7.020 1.00 65.75 104 VAL A N 1
ATOM 819 C CA . VAL A 1 104 ? 15.051 13.639 -5.878 1.00 65.75 104 VAL A CA 1
ATOM 820 C C . VAL A 1 104 ? 15.669 14.356 -4.674 1.00 65.75 104 VAL A C 1
ATOM 822 O O . VAL A 1 104 ? 15.049 15.264 -4.113 1.00 65.75 104 VAL A O 1
ATOM 825 N N . TYR A 1 105 ? 16.912 14.026 -4.309 1.00 65.62 105 TYR A N 1
ATOM 826 C CA . TYR A 1 105 ? 17.604 14.691 -3.207 1.00 65.62 105 TYR A CA 1
ATOM 827 C C . TYR A 1 105 ? 17.911 16.150 -3.529 1.00 65.62 105 TYR A C 1
ATOM 829 O O . TYR A 1 105 ? 17.677 17.013 -2.684 1.00 65.62 105 TYR A O 1
ATOM 837 N N . LEU A 1 106 ? 18.376 16.465 -4.743 1.00 60.50 106 LEU A N 1
ATOM 838 C CA . LEU A 1 106 ? 18.686 17.847 -5.108 1.00 60.50 106 LEU A CA 1
ATOM 839 C C . LEU A 1 106 ? 17.437 18.738 -5.026 1.00 60.50 106 LEU A C 1
ATOM 841 O O . LEU A 1 106 ? 17.502 19.822 -4.449 1.00 60.50 106 LEU A O 1
ATOM 845 N N . LYS A 1 107 ? 16.277 18.280 -5.512 1.00 63.31 107 LYS A N 1
ATOM 846 C CA . LYS A 1 107 ? 15.011 19.026 -5.394 1.00 63.31 107 LYS A CA 1
ATOM 847 C C . LYS A 1 107 ? 14.519 19.141 -3.947 1.00 63.31 107 LYS A C 1
ATOM 849 O O . LYS A 1 107 ? 13.996 20.188 -3.570 1.00 63.31 107 LYS A O 1
ATOM 854 N N . TYR A 1 108 ? 14.713 18.107 -3.126 1.00 65.00 108 TYR A N 1
ATOM 855 C CA . TYR A 1 108 ? 14.388 18.146 -1.698 1.00 65.00 108 TYR A CA 1
ATOM 856 C C . TYR A 1 108 ? 15.249 19.166 -0.931 1.00 65.00 108 TYR A C 1
ATOM 858 O O . TYR A 1 108 ? 14.723 20.021 -0.216 1.00 65.00 108 TYR A O 1
ATOM 866 N N . TYR A 1 109 ? 16.572 19.124 -1.110 1.00 62.66 109 TYR A N 1
ATOM 867 C CA . TYR A 1 109 ? 17.511 19.979 -0.378 1.00 62.66 109 TYR A CA 1
ATOM 868 C C . TYR A 1 109 ? 17.508 21.431 -0.846 1.00 62.66 109 TYR A C 1
ATOM 870 O O . TYR A 1 109 ? 17.679 22.333 -0.027 1.00 62.66 109 TYR A O 1
ATOM 878 N N . THR A 1 110 ? 17.267 21.681 -2.134 1.00 57.41 110 THR A N 1
ATOM 879 C CA . THR A 1 110 ? 17.220 23.051 -2.670 1.00 57.41 110 THR A CA 1
ATOM 880 C C . THR A 1 110 ? 15.999 23.842 -2.207 1.00 57.41 110 THR A C 1
ATOM 882 O O . THR A 1 110 ? 15.919 25.028 -2.521 1.00 57.41 110 THR A O 1
ATOM 885 N N . ARG A 1 111 ? 15.075 23.234 -1.434 1.00 52.78 111 ARG A N 1
ATOM 886 C CA . ARG A 1 111 ? 13.859 23.880 -0.911 1.00 52.78 111 ARG A CA 1
ATOM 887 C C . ARG A 1 111 ? 13.219 24.779 -1.964 1.00 52.78 111 ARG A C 1
ATOM 889 O O . ARG A 1 111 ? 12.884 25.931 -1.685 1.00 52.78 111 ARG A O 1
ATOM 896 N N . SER A 1 112 ? 13.025 24.258 -3.175 1.00 53.16 112 SER A N 1
ATOM 897 C CA . SER A 1 112 ? 12.013 24.859 -4.031 1.00 53.16 112 SER A CA 1
ATOM 898 C C . SER A 1 112 ? 10.714 24.725 -3.247 1.00 53.16 112 SER A C 1
ATOM 900 O O . SER A 1 112 ? 10.122 23.653 -3.185 1.00 53.16 112 SER A O 1
ATOM 902 N N . SER A 1 113 ? 10.297 25.795 -2.573 1.00 46.91 113 SER A N 1
ATOM 903 C CA . SER A 1 113 ? 9.085 25.858 -1.751 1.00 46.91 113 SER A CA 1
ATOM 904 C C . SER A 1 113 ? 7.811 25.612 -2.570 1.00 46.91 113 SER A C 1
ATOM 906 O O . SER A 1 113 ? 6.719 25.625 -2.018 1.00 46.91 113 SER A O 1
ATOM 908 N N . ASN A 1 114 ? 7.976 25.375 -3.877 1.00 48.81 114 ASN A N 1
ATOM 909 C CA . ASN A 1 114 ? 6.966 25.073 -4.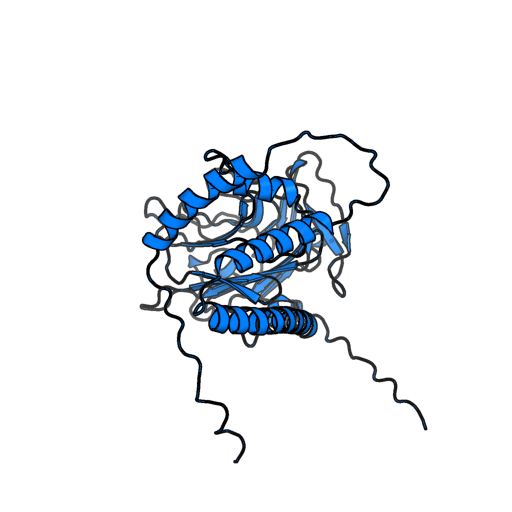875 1.00 48.81 114 ASN A CA 1
ATOM 910 C C . ASN A 1 114 ? 7.179 23.691 -5.528 1.00 48.81 114 ASN A C 1
ATOM 912 O O . ASN A 1 114 ? 6.589 23.430 -6.576 1.00 48.81 114 ASN A O 1
ATOM 916 N N . ALA A 1 115 ? 8.041 22.818 -4.987 1.00 57.56 115 ALA A N 1
ATOM 917 C CA . ALA A 1 115 ? 8.182 21.446 -5.473 1.00 57.56 115 ALA A CA 1
ATOM 918 C C . ALA A 1 115 ? 6.925 20.638 -5.111 1.00 57.56 115 ALA A C 1
ATOM 920 O O . ALA A 1 115 ? 6.902 19.877 -4.149 1.00 57.56 115 ALA A O 1
ATOM 921 N N . ASN A 1 116 ? 5.863 20.836 -5.891 1.00 67.44 116 ASN A N 1
ATOM 922 C CA . ASN A 1 116 ? 4.682 19.989 -5.877 1.00 67.44 116 ASN A CA 1
ATOM 923 C C . ASN A 1 116 ? 5.070 18.669 -6.538 1.00 67.44 116 ASN A C 1
ATOM 925 O O . ASN A 1 116 ? 5.058 18.552 -7.765 1.00 67.44 116 ASN A O 1
ATOM 929 N N . TYR A 1 117 ? 5.470 17.693 -5.730 1.00 80.88 117 TYR A N 1
ATOM 930 C CA . TYR A 1 117 ? 5.609 16.334 -6.221 1.00 80.88 117 TYR A CA 1
ATOM 931 C C . TYR A 1 117 ? 4.219 15.788 -6.519 1.00 80.88 117 TYR A C 1
ATOM 933 O O . TYR A 1 117 ? 3.321 15.851 -5.678 1.00 80.88 117 TYR A O 1
ATOM 941 N N . ALA A 1 118 ? 4.033 15.288 -7.737 1.00 85.88 118 ALA A N 1
ATOM 942 C CA . ALA A 1 118 ? 2.815 14.576 -8.066 1.00 85.88 118 ALA A CA 1
ATOM 943 C C . ALA A 1 118 ? 2.733 13.315 -7.202 1.00 85.88 118 ALA A C 1
ATOM 945 O O . ALA A 1 118 ? 3.738 12.652 -6.941 1.00 85.88 118 ALA A O 1
ATOM 946 N N . ARG A 1 119 ? 1.520 13.008 -6.749 1.00 91.38 119 ARG A N 1
ATOM 947 C CA . ARG A 1 119 ? 1.238 11.762 -6.055 1.00 91.38 119 ARG A CA 1
ATOM 948 C C . ARG A 1 119 ? 1.115 10.633 -7.074 1.00 91.38 119 ARG A C 1
ATOM 950 O O . ARG A 1 119 ? 0.309 10.730 -7.997 1.00 91.38 119 ARG A O 1
ATOM 957 N N . GLU A 1 120 ? 1.869 9.568 -6.856 1.00 94.31 120 GLU A N 1
ATOM 958 C CA . GLU A 1 120 ? 1.953 8.390 -7.721 1.00 94.31 120 GLU A CA 1
ATOM 959 C C . GLU A 1 120 ? 1.537 7.156 -6.917 1.00 94.31 120 GLU A C 1
ATOM 961 O O . GLU A 1 120 ? 2.161 6.809 -5.917 1.00 94.31 120 GLU A O 1
ATOM 966 N N . THR A 1 121 ? 0.456 6.493 -7.301 1.00 96.56 121 THR A N 1
ATOM 967 C CA . THR A 1 121 ? -0.119 5.396 -6.517 1.00 96.56 121 THR A CA 1
ATOM 968 C C . THR A 1 121 ? 0.672 4.114 -6.712 1.00 96.56 121 THR A C 1
ATOM 970 O O . THR A 1 121 ? 1.007 3.747 -7.830 1.00 96.56 121 THR A O 1
ATOM 973 N N . LEU A 1 122 ? 0.925 3.406 -5.613 1.00 97.31 122 LEU A N 1
ATOM 974 C CA . LEU A 1 122 ? 1.509 2.070 -5.618 1.00 97.31 122 LEU A CA 1
ATOM 975 C C . LEU A 1 122 ? 0.413 1.011 -5.569 1.00 97.31 122 LEU A C 1
ATOM 977 O O . LEU A 1 122 ? 0.269 0.219 -6.494 1.00 97.31 122 LEU A O 1
ATOM 981 N N . VAL A 1 123 ? -0.375 1.032 -4.494 1.00 97.12 123 VAL A N 1
ATOM 982 C CA . VAL A 1 123 ? -1.454 0.077 -4.232 1.00 97.12 123 VAL A CA 1
ATOM 983 C C . VAL A 1 123 ? -2.651 0.842 -3.690 1.00 97.12 123 VAL A C 1
ATOM 985 O O . VAL A 1 123 ? -2.491 1.722 -2.841 1.00 97.12 123 VAL A O 1
ATOM 988 N N . SER A 1 124 ? -3.858 0.518 -4.144 1.00 95.44 124 SER A N 1
ATOM 989 C CA . SER A 1 124 ? -5.066 1.104 -3.576 1.00 95.44 124 SER A CA 1
ATOM 990 C C . SER A 1 124 ? -6.277 0.180 -3.639 1.00 95.44 124 SER A C 1
ATOM 992 O O . SER A 1 124 ? -6.442 -0.565 -4.595 1.00 95.44 124 SER A O 1
ATOM 994 N N . THR A 1 125 ? -7.157 0.265 -2.642 1.00 93.75 125 THR A N 1
ATOM 995 C CA . THR A 1 125 ? -8.518 -0.306 -2.682 1.00 93.75 125 THR A CA 1
ATOM 996 C C . THR A 1 125 ? -9.601 0.776 -2.782 1.00 93.75 125 THR A C 1
ATOM 998 O O . THR A 1 125 ? -10.788 0.508 -2.616 1.00 93.75 125 THR A O 1
ATOM 1001 N N . GLY A 1 126 ? -9.193 2.021 -3.041 1.00 87.81 126 GLY A N 1
ATOM 1002 C CA . GLY A 1 126 ? -9.967 3.222 -2.734 1.00 87.81 126 GLY A CA 1
ATOM 1003 C C . GLY A 1 126 ? -9.501 3.829 -1.413 1.00 87.81 126 GLY A C 1
ATOM 1004 O O . GLY A 1 126 ? -8.421 3.519 -0.932 1.00 87.81 126 GLY A O 1
ATOM 1005 N N . GLY A 1 127 ? -10.299 4.692 -0.803 1.00 90.25 127 GLY A N 1
ATOM 1006 C CA . GLY A 1 127 ? -9.943 5.296 0.477 1.00 90.25 127 GLY A CA 1
ATOM 1007 C C . GLY A 1 127 ? -9.221 6.624 0.331 1.00 90.25 127 GLY A C 1
ATOM 1008 O O . GLY A 1 127 ? -8.148 6.715 -0.257 1.00 90.25 127 GLY A O 1
ATOM 1009 N N . ASP A 1 128 ? -9.816 7.662 0.900 1.00 91.25 128 ASP A N 1
ATOM 1010 C CA . ASP A 1 128 ? -9.295 9.016 0.801 1.00 91.25 128 ASP A CA 1
ATOM 1011 C C . ASP A 1 128 ? -9.579 9.820 2.074 1.00 91.25 128 ASP A C 1
ATOM 1013 O O . ASP A 1 128 ? -10.300 9.391 2.983 1.00 91.25 128 ASP A O 1
ATOM 1017 N N . LYS A 1 129 ? -8.995 11.019 2.147 1.00 92.44 129 LYS A N 1
ATOM 1018 C CA . LYS A 1 129 ? -9.222 11.937 3.271 1.00 92.44 129 LYS A CA 1
ATOM 1019 C C . LYS A 1 129 ? -10.632 12.519 3.256 1.00 92.44 129 LYS A C 1
ATOM 1021 O O . LYS A 1 129 ? -11.069 13.051 4.268 1.00 92.44 129 LYS A O 1
ATOM 1026 N N . GLN A 1 130 ? -11.329 12.464 2.125 1.00 89.75 130 GLN A N 1
ATOM 1027 C CA . GLN A 1 130 ? -12.672 13.000 1.916 1.00 89.75 130 GLN A CA 1
ATOM 1028 C C . GLN A 1 130 ? -13.765 12.059 2.432 1.00 89.75 130 GLN A C 1
ATOM 1030 O O . GLN A 1 130 ? -14.948 12.383 2.320 1.00 89.75 130 GLN A O 1
ATOM 1035 N N . GLY A 1 131 ? -13.382 10.919 3.001 1.00 88.25 131 GLY A N 1
ATOM 1036 C CA . GLY A 1 131 ? -14.274 10.045 3.738 1.00 88.25 131 GLY A CA 1
ATOM 1037 C C . GLY A 1 131 ? -14.788 8.855 2.944 1.00 88.25 131 GLY A C 1
ATOM 1038 O O . GLY A 1 131 ? -15.765 8.245 3.371 1.00 88.25 131 GLY A O 1
ATOM 1039 N N . HIS A 1 132 ? -14.157 8.480 1.829 1.00 91.88 132 HIS A N 1
ATOM 1040 C CA . HIS A 1 132 ? -14.335 7.120 1.319 1.00 91.88 132 HIS A CA 1
ATOM 1041 C C . HIS A 1 132 ? -13.501 6.148 2.153 1.00 91.88 132 HIS A C 1
ATOM 1043 O O . HIS A 1 132 ? -12.332 6.448 2.410 1.00 91.88 132 HIS A O 1
ATOM 1049 N N . PRO A 1 133 ? -14.062 5.009 2.589 1.00 94.06 133 PRO A N 1
ATOM 1050 C CA . PRO A 1 133 ? -13.275 3.958 3.209 1.00 94.06 133 PRO A CA 1
ATOM 1051 C C . PRO A 1 133 ? -12.398 3.241 2.172 1.00 94.06 133 PRO A C 1
ATOM 1053 O O . PRO A 1 133 ? -12.768 3.144 1.001 1.00 94.06 133 PRO A O 1
ATOM 1056 N N . GLY A 1 134 ? -11.232 2.768 2.610 1.00 94.81 134 GLY A N 1
ATOM 1057 C CA . GLY A 1 134 ? -10.276 2.021 1.790 1.00 94.81 134 GLY A CA 1
ATOM 1058 C C . GLY A 1 134 ? -8.821 2.265 2.193 1.00 94.81 134 GLY A C 1
ATOM 1059 O O . GLY A 1 134 ? -8.540 2.852 3.244 1.00 94.81 134 GLY A O 1
ATOM 1060 N N . ILE A 1 135 ? -7.899 1.802 1.352 1.00 95.75 135 ILE A N 1
ATOM 1061 C CA . ILE A 1 135 ? -6.448 1.876 1.545 1.00 95.75 135 ILE A CA 1
ATOM 1062 C C . ILE A 1 135 ? -5.794 2.577 0.351 1.00 95.75 135 ILE A C 1
ATOM 1064 O O . ILE A 1 135 ? -6.028 2.212 -0.804 1.00 95.75 135 ILE A O 1
ATOM 1068 N N . HIS A 1 136 ? -4.891 3.518 0.619 1.00 96.38 136 HIS A N 1
ATOM 1069 C CA . HIS A 1 136 ? -4.072 4.171 -0.402 1.00 96.38 136 HIS A CA 1
ATOM 1070 C C . HIS A 1 136 ? -2.599 4.158 -0.001 1.00 96.38 136 HIS A C 1
ATOM 1072 O O . HIS A 1 136 ? -2.232 4.682 1.047 1.00 96.38 136 HIS A O 1
ATOM 1078 N N . LEU A 1 137 ? -1.751 3.567 -0.840 1.00 97.81 137 LEU A N 1
ATOM 1079 C CA . LEU A 1 137 ? -0.295 3.648 -0.767 1.00 97.81 137 LEU A CA 1
ATOM 1080 C C . LEU A 1 137 ? 0.237 4.425 -1.965 1.00 97.81 137 LEU A C 1
ATOM 1082 O O . LEU A 1 137 ? -0.147 4.133 -3.098 1.00 97.81 137 LEU A O 1
ATOM 1086 N N . TRP A 1 138 ? 1.149 5.367 -1.742 1.00 97.00 138 TRP A N 1
ATOM 1087 C CA . TRP A 1 138 ? 1.671 6.214 -2.814 1.00 97.00 138 TRP A CA 1
ATOM 1088 C C . TRP A 1 138 ? 3.111 6.673 -2.590 1.00 97.00 138 TRP A C 1
ATOM 1090 O O . TRP A 1 138 ? 3.622 6.664 -1.473 1.00 97.00 138 TRP A O 1
ATOM 1100 N N . TRP A 1 139 ? 3.724 7.132 -3.675 1.00 93.62 139 TRP A N 1
ATOM 1101 C CA . TRP A 1 139 ? 4.898 7.989 -3.707 1.00 93.62 139 TRP A CA 1
ATOM 1102 C C . TRP A 1 139 ? 4.498 9.456 -3.816 1.00 93.62 139 TRP A C 1
ATOM 1104 O O . TRP A 1 139 ? 3.576 9.813 -4.550 1.00 93.62 139 TRP A O 1
ATOM 1114 N N . GLU A 1 140 ? 5.211 10.317 -3.100 1.00 89.69 140 GLU A N 1
ATOM 1115 C CA . GLU A 1 140 ? 5.124 11.770 -3.233 1.00 89.69 140 GLU A CA 1
ATOM 1116 C C . GLU A 1 140 ? 6.540 12.347 -3.107 1.00 89.69 140 GLU A C 1
ATOM 1118 O O . GLU A 1 140 ? 7.034 12.648 -2.019 1.00 89.69 140 GLU A O 1
ATOM 1123 N N . GLY A 1 141 ? 7.244 12.421 -4.239 1.00 85.69 141 GLY A N 1
ATOM 1124 C CA . GLY A 1 141 ? 8.657 12.802 -4.267 1.00 85.69 141 GLY A CA 1
ATOM 1125 C C . GLY A 1 141 ? 9.530 11.749 -3.577 1.00 85.69 141 GLY A C 1
ATOM 1126 O O . GLY A 1 141 ? 9.448 10.582 -3.951 1.00 85.69 141 GLY A O 1
ATOM 1127 N N . PRO A 1 142 ? 10.366 12.112 -2.582 1.00 85.25 142 PRO A N 1
ATOM 1128 C CA . PRO A 1 142 ? 11.165 11.137 -1.838 1.00 85.25 142 PRO A CA 1
ATOM 1129 C C . PRO A 1 142 ? 10.361 10.341 -0.799 1.00 85.25 142 PRO A C 1
ATOM 1131 O O . PRO A 1 142 ? 10.931 9.478 -0.137 1.00 85.25 142 PRO A O 1
ATOM 1134 N N . PHE A 1 143 ? 9.079 10.648 -0.589 1.00 90.31 143 PHE A N 1
ATOM 1135 C CA . PHE A 1 143 ? 8.298 10.078 0.505 1.00 90.31 143 PHE A CA 1
ATOM 1136 C C . PHE A 1 143 ? 7.377 8.957 0.034 1.00 90.31 143 PHE A C 1
ATOM 1138 O O . PHE A 1 143 ? 6.774 9.053 -1.035 1.00 90.31 143 PHE A O 1
ATOM 1145 N N . ILE A 1 144 ? 7.201 7.946 0.885 1.00 94.69 144 ILE A N 1
ATOM 1146 C CA . ILE A 1 144 ? 6.079 7.011 0.786 1.00 94.69 144 ILE A CA 1
ATOM 1147 C C . ILE A 1 144 ? 4.986 7.468 1.743 1.00 94.69 144 ILE A C 1
ATOM 1149 O O . ILE A 1 144 ? 5.251 7.790 2.905 1.00 94.69 144 ILE A O 1
ATOM 1153 N N . GLY A 1 145 ? 3.756 7.477 1.243 1.00 96.44 145 GLY A N 1
ATOM 1154 C CA . GLY A 1 145 ? 2.548 7.684 2.018 1.00 96.44 145 GLY A CA 1
ATOM 1155 C C . GLY A 1 145 ? 1.707 6.416 2.119 1.00 96.44 145 GLY A C 1
ATOM 1156 O O . GLY A 1 145 ? 1.611 5.637 1.170 1.00 96.44 145 GLY A O 1
ATOM 1157 N N . VAL A 1 146 ? 1.091 6.222 3.281 1.00 97.81 146 VAL A N 1
ATOM 1158 C CA . VAL A 1 146 ? 0.092 5.186 3.554 1.00 97.81 146 VAL A CA 1
ATOM 1159 C C . VAL A 1 146 ? -1.115 5.851 4.193 1.00 97.81 146 VAL A C 1
ATOM 1161 O O . VAL A 1 146 ? -0.959 6.586 5.168 1.00 97.81 146 VAL A O 1
ATOM 1164 N N . LEU A 1 147 ? -2.309 5.554 3.691 1.00 96.94 147 LEU A N 1
ATOM 1165 C CA . LEU A 1 147 ? -3.578 5.971 4.265 1.00 96.94 147 LEU A CA 1
ATOM 1166 C C . LEU A 1 147 ? -4.510 4.772 4.404 1.00 96.94 147 LEU A C 1
ATOM 1168 O O . LEU A 1 147 ? -4.720 4.026 3.451 1.00 96.94 147 LEU A O 1
ATOM 1172 N N . VAL A 1 148 ? -5.098 4.628 5.588 1.00 97.25 148 VAL A N 1
ATOM 1173 C CA . VAL A 1 148 ? -6.228 3.726 5.839 1.00 97.25 148 VAL A CA 1
ATOM 1174 C C . VAL A 1 148 ? -7.398 4.582 6.294 1.00 97.25 148 VAL A C 1
ATOM 1176 O O . VAL A 1 148 ? -7.276 5.306 7.282 1.00 97.25 148 VAL A O 1
ATOM 1179 N N . SER A 1 149 ? -8.516 4.516 5.579 1.00 95.44 149 SER A N 1
ATOM 1180 C CA . SER A 1 149 ? -9.733 5.272 5.875 1.00 95.44 149 SER A CA 1
ATOM 1181 C C . SER A 1 149 ? -10.886 4.332 6.200 1.00 95.44 149 SER A C 1
ATOM 1183 O O . SER A 1 149 ? -11.144 3.374 5.476 1.00 95.44 149 SER A O 1
ATOM 1185 N N . THR A 1 150 ? -11.619 4.640 7.268 1.00 94.31 150 THR A N 1
ATOM 1186 C CA . THR A 1 150 ? -12.919 4.038 7.615 1.00 94.31 150 THR A CA 1
ATOM 1187 C C . THR A 1 150 ? -14.083 4.890 7.107 1.00 94.31 150 THR A C 1
ATOM 1189 O O . THR A 1 150 ? -15.233 4.694 7.487 1.00 94.31 150 THR A O 1
ATOM 1192 N N . GLY A 1 151 ? -13.788 5.913 6.308 1.00 92.69 151 GLY A N 1
ATOM 1193 C CA . GLY A 1 151 ? -14.733 6.908 5.832 1.00 92.69 151 GLY A CA 1
ATOM 1194 C C . GLY A 1 151 ? -15.080 7.988 6.859 1.00 92.69 151 GLY A C 1
ATOM 1195 O O . GLY A 1 151 ? -15.134 9.163 6.513 1.00 92.69 151 GLY A O 1
ATOM 1196 N N . ALA A 1 152 ? -15.246 7.643 8.136 1.00 92.00 152 ALA A N 1
ATOM 1197 C CA . ALA A 1 152 ? -15.397 8.641 9.201 1.00 92.00 152 ALA A CA 1
ATOM 1198 C C . ALA A 1 152 ? -14.043 9.224 9.640 1.00 92.00 152 ALA A C 1
ATOM 1200 O O . ALA A 1 152 ? -13.915 10.418 9.925 1.00 92.00 152 ALA A O 1
ATOM 1201 N N . GLN A 1 153 ? -13.033 8.361 9.705 1.00 94.06 153 GLN A N 1
ATOM 1202 C CA . GLN A 1 153 ? -11.695 8.675 10.183 1.00 94.06 153 GLN A CA 1
ATOM 1203 C C . GLN A 1 153 ? -10.652 8.041 9.276 1.00 94.06 153 GLN A C 1
ATOM 1205 O O . GLN A 1 153 ? -10.919 7.044 8.607 1.00 94.06 153 GLN A O 1
ATOM 1210 N N . TYR A 1 154 ? -9.449 8.599 9.288 1.00 95.50 154 TYR A N 1
ATOM 1211 C CA . TYR A 1 154 ? -8.317 8.027 8.583 1.00 95.50 154 TYR A CA 1
ATOM 1212 C C . TYR A 1 154 ? -7.031 8.116 9.402 1.00 95.50 154 TYR A C 1
ATOM 1214 O O . TYR A 1 154 ? -6.848 9.015 10.224 1.00 95.50 154 TYR A O 1
ATOM 1222 N N . TRP A 1 155 ? -6.119 7.187 9.141 1.00 97.00 155 TRP A N 1
ATOM 1223 C CA . TRP A 1 155 ? -4.741 7.208 9.614 1.00 97.00 155 TRP A CA 1
ATOM 1224 C C . TRP A 1 155 ? -3.869 7.420 8.394 1.00 97.00 155 TRP A C 1
ATOM 1226 O O . TRP A 1 155 ? -3.992 6.678 7.425 1.00 97.00 155 TRP A O 1
ATOM 1236 N N . GLU A 1 156 ? -3.012 8.431 8.439 1.00 97.12 156 GLU A N 1
ATOM 1237 C CA . GLU A 1 156 ? -2.073 8.734 7.367 1.00 97.12 156 GLU A CA 1
ATOM 1238 C C . GLU A 1 156 ? -0.664 8.796 7.940 1.00 97.12 156 GLU A C 1
ATOM 1240 O O . GLU A 1 156 ? -0.434 9.471 8.941 1.00 97.12 156 GLU A O 1
ATOM 1245 N N . SER A 1 157 ? 0.276 8.127 7.283 1.00 95.94 157 SER A N 1
ATOM 1246 C CA . SER A 1 157 ? 1.700 8.243 7.564 1.00 95.94 157 SER A CA 1
ATOM 1247 C C . SER A 1 157 ? 2.436 8.582 6.277 1.00 95.94 157 SER A C 1
ATOM 1249 O O . SER A 1 157 ? 2.230 7.916 5.269 1.00 95.94 157 SER A O 1
ATOM 1251 N N . VAL A 1 158 ? 3.283 9.611 6.314 1.00 94.50 158 VAL A N 1
ATOM 1252 C CA . VAL A 1 158 ? 4.160 10.010 5.206 1.00 94.50 158 VAL A CA 1
ATOM 1253 C C . VAL A 1 158 ? 5.580 10.073 5.749 1.00 94.50 158 VAL A C 1
ATOM 1255 O O . VAL A 1 158 ? 5.829 10.757 6.744 1.00 94.50 158 VAL A O 1
ATOM 1258 N N . PHE A 1 159 ? 6.502 9.331 5.143 1.00 89.69 159 PHE A N 1
ATOM 1259 C CA . PHE A 1 159 ? 7.856 9.159 5.669 1.00 89.69 159 PHE A CA 1
ATOM 1260 C C . PHE A 1 159 ? 8.877 8.946 4.551 1.00 89.69 159 PHE A C 1
ATOM 1262 O O . PHE A 1 159 ? 8.531 8.579 3.430 1.00 89.69 159 PHE A O 1
ATOM 1269 N N . LEU A 1 160 ? 10.146 9.217 4.862 1.00 88.81 160 LEU A N 1
ATOM 1270 C CA . LEU A 1 160 ? 11.277 8.948 3.976 1.00 88.81 160 LEU A CA 1
ATOM 1271 C C . LEU A 1 160 ? 11.676 7.474 4.155 1.00 88.81 160 LEU A C 1
ATOM 1273 O O . LEU A 1 160 ? 12.114 7.119 5.252 1.00 88.81 160 LEU A O 1
ATOM 1277 N N . PRO A 1 161 ? 11.497 6.602 3.150 1.00 90.31 161 PRO A N 1
ATOM 1278 C CA . PRO A 1 161 ? 11.682 5.172 3.338 1.00 90.31 161 PRO A CA 1
ATOM 1279 C C . PRO A 1 161 ? 13.153 4.754 3.188 1.00 90.31 161 PRO A C 1
ATOM 1281 O O . PRO A 1 161 ? 13.889 5.291 2.360 1.00 90.31 161 PRO A O 1
ATOM 1284 N N . SER A 1 162 ? 13.567 3.734 3.941 1.00 88.38 162 SER A N 1
ATOM 1285 C CA . SER A 1 162 ? 14.889 3.101 3.809 1.00 88.38 162 SER A CA 1
ATOM 1286 C C . SER A 1 162 ? 14.863 2.000 2.737 1.00 88.38 162 SER A C 1
ATOM 1288 O O . SER A 1 162 ? 14.782 0.816 3.063 1.00 88.38 162 SER A O 1
ATOM 1290 N N . LEU A 1 163 ? 14.866 2.380 1.454 1.00 87.19 163 LEU A N 1
ATOM 1291 C CA . LEU A 1 163 ? 14.811 1.442 0.319 1.00 87.19 163 LEU A CA 1
ATOM 1292 C C . LEU A 1 163 ? 16.173 1.243 -0.346 1.00 87.19 163 LEU A C 1
ATOM 1294 O O . LEU A 1 163 ? 16.971 2.174 -0.461 1.00 87.19 163 LEU A O 1
ATOM 1298 N N . TYR A 1 164 ? 16.387 0.046 -0.885 1.00 87.69 164 TYR A N 1
ATOM 1299 C CA . TYR A 1 164 ? 17.482 -0.233 -1.810 1.00 87.69 164 TYR A CA 1
ATOM 1300 C C . TYR A 1 164 ? 17.078 0.148 -3.237 1.00 87.69 164 TYR A C 1
ATOM 1302 O O . TYR A 1 164 ? 16.052 -0.320 -3.737 1.00 87.69 164 TYR A O 1
ATOM 1310 N N . ASN A 1 165 ? 17.880 0.995 -3.888 1.00 86.38 165 ASN A N 1
ATOM 1311 C CA . ASN A 1 165 ? 17.608 1.462 -5.247 1.00 86.38 165 ASN A CA 1
ATOM 1312 C C . ASN A 1 165 ? 17.689 0.316 -6.269 1.00 86.38 165 ASN A C 1
ATOM 1314 O O . ASN A 1 165 ? 18.544 -0.561 -6.139 1.00 86.38 165 ASN A O 1
ATOM 1318 N N . ASP A 1 166 ? 16.798 0.327 -7.264 1.00 88.44 166 ASP A N 1
ATOM 1319 C CA . ASP A 1 166 ? 16.701 -0.681 -8.332 1.00 88.44 166 ASP A CA 1
ATOM 1320 C C . ASP A 1 166 ? 16.746 -2.143 -7.829 1.00 88.44 166 ASP A C 1
ATOM 1322 O O . ASP A 1 166 ? 17.211 -3.075 -8.486 1.00 88.44 166 ASP A O 1
ATOM 1326 N N . THR A 1 167 ? 16.244 -2.369 -6.617 1.00 91.06 167 THR A N 1
ATOM 1327 C CA . THR A 1 167 ? 16.275 -3.667 -5.941 1.00 91.06 167 THR A CA 1
ATOM 1328 C C . THR A 1 167 ? 14.899 -3.976 -5.369 1.00 91.06 167 THR A C 1
ATOM 1330 O O . THR A 1 167 ? 14.101 -3.078 -5.100 1.00 91.06 167 THR A O 1
ATOM 1333 N N . TRP A 1 168 ? 14.603 -5.263 -5.195 1.00 92.81 168 TRP A N 1
ATOM 1334 C CA . TRP A 1 168 ? 13.384 -5.708 -4.536 1.00 92.81 168 TRP A CA 1
ATOM 1335 C C . TRP A 1 168 ? 13.370 -5.292 -3.067 1.00 92.81 168 TRP A C 1
ATOM 1337 O O . TRP A 1 168 ? 14.229 -5.698 -2.287 1.00 92.81 168 TRP A O 1
ATOM 1347 N N . ASN A 1 169 ? 12.358 -4.516 -2.697 1.00 94.12 169 ASN A N 1
ATOM 1348 C CA . ASN A 1 169 ? 12.056 -4.147 -1.325 1.00 94.12 169 ASN A CA 1
ATOM 1349 C C . ASN A 1 169 ? 10.699 -4.731 -0.942 1.00 94.12 169 ASN A C 1
ATOM 1351 O O . ASN A 1 169 ? 9.767 -4.716 -1.743 1.00 94.12 169 ASN A O 1
ATOM 1355 N N . ASN A 1 170 ? 10.570 -5.219 0.286 1.00 95.19 170 ASN A N 1
ATOM 1356 C CA . ASN A 1 170 ? 9.270 -5.564 0.843 1.00 95.19 170 ASN A CA 1
ATOM 1357 C C . ASN A 1 170 ? 8.674 -4.323 1.506 1.00 95.19 170 ASN A C 1
ATOM 1359 O O . ASN A 1 170 ? 9.279 -3.767 2.421 1.00 95.19 170 ASN A O 1
ATOM 1363 N N . ILE A 1 171 ? 7.507 -3.887 1.050 1.00 97.56 171 ILE A N 1
ATOM 1364 C CA . ILE A 1 171 ? 6.770 -2.778 1.652 1.00 97.56 171 ILE A CA 1
ATOM 1365 C C . ILE A 1 171 ? 5.548 -3.373 2.329 1.00 97.56 171 ILE A C 1
ATOM 1367 O O . ILE A 1 171 ? 4.790 -4.116 1.706 1.00 97.56 171 ILE A O 1
ATOM 1371 N N . ALA A 1 172 ? 5.351 -3.044 3.601 1.00 98.00 172 ALA A N 1
ATOM 1372 C CA . ALA A 1 172 ? 4.225 -3.528 4.374 1.00 98.00 172 ALA A CA 1
ATOM 1373 C C . ALA A 1 172 ? 3.634 -2.432 5.253 1.00 98.00 172 ALA A C 1
ATOM 1375 O O . ALA A 1 172 ? 4.323 -1.508 5.682 1.00 98.00 172 ALA A O 1
ATOM 1376 N N . PHE A 1 173 ? 2.354 -2.560 5.571 1.00 98.12 173 PHE A N 1
ATOM 1377 C CA . PHE A 1 173 ? 1.747 -1.808 6.657 1.00 98.12 173 PHE A CA 1
ATOM 1378 C C . PHE A 1 173 ? 0.850 -2.716 7.488 1.00 98.12 173 PHE A C 1
ATOM 1380 O O . PHE A 1 173 ? 0.391 -3.769 7.038 1.00 98.12 173 PHE A O 1
ATOM 1387 N N . ARG A 1 174 ? 0.575 -2.275 8.709 1.00 97.62 174 ARG A N 1
ATOM 1388 C CA . ARG A 1 174 ? -0.427 -2.870 9.585 1.00 97.62 174 ARG A CA 1
ATOM 1389 C C . ARG A 1 174 ? -1.206 -1.779 10.292 1.00 97.62 174 ARG A C 1
ATOM 1391 O O . ARG A 1 174 ? -0.639 -0.814 10.799 1.00 97.62 174 ARG A O 1
ATOM 1398 N N . TRP A 1 175 ? -2.514 -1.934 10.307 1.00 97.75 175 TRP A N 1
ATOM 1399 C CA . TRP A 1 175 ? -3.459 -1.038 10.934 1.00 97.75 175 TRP A CA 1
ATOM 1400 C C . TRP A 1 175 ? -4.252 -1.801 11.985 1.00 97.75 175 TRP A C 1
ATOM 1402 O O . TRP A 1 175 ? -4.847 -2.831 11.690 1.00 97.75 175 TRP A O 1
ATOM 1412 N N . LEU A 1 176 ? -4.229 -1.318 13.220 1.00 95.56 176 LEU A N 1
ATOM 1413 C CA . LEU A 1 176 ? -5.024 -1.816 14.328 1.00 95.56 176 LEU A CA 1
ATOM 1414 C C . LEU A 1 176 ? -6.316 -1.006 14.379 1.00 95.56 176 LEU A C 1
ATOM 1416 O O . LEU A 1 176 ? -6.270 0.226 14.498 1.00 95.56 176 LEU A O 1
ATOM 1420 N N . ARG A 1 177 ? -7.456 -1.696 14.317 1.00 93.00 177 ARG A N 1
ATOM 1421 C CA . ARG A 1 177 ? -8.769 -1.055 14.402 1.00 93.00 177 ARG A CA 1
ATOM 1422 C C . ARG A 1 177 ? -8.937 -0.406 15.782 1.00 93.00 177 ARG A C 1
ATOM 1424 O O . ARG A 1 177 ? -8.587 -1.029 16.783 1.00 93.00 177 ARG A O 1
ATOM 1431 N N . PRO A 1 178 ? -9.536 0.791 15.878 1.00 91.00 178 PRO A N 1
ATOM 1432 C CA . PRO A 1 178 ? -10.036 1.307 17.150 1.00 91.00 178 PRO A CA 1
ATOM 1433 C C . PRO A 1 178 ? -10.972 0.308 17.848 1.00 91.00 178 PRO A C 1
ATOM 1435 O O . PRO A 1 178 ? -11.865 -0.271 17.217 1.00 91.00 178 PRO A O 1
ATOM 1438 N N . GLN A 1 179 ? -10.796 0.122 19.156 1.00 85.75 179 GLN A N 1
ATOM 1439 C CA . GLN A 1 179 ? -11.695 -0.665 20.001 1.00 85.75 179 GLN A CA 1
ATOM 1440 C C . GLN A 1 179 ? -12.012 0.102 21.289 1.00 85.75 179 GLN A C 1
ATOM 1442 O O . GLN A 1 179 ? -11.118 0.494 22.033 1.00 85.75 179 GLN A O 1
ATOM 1447 N N . GLY A 1 180 ? -13.300 0.324 21.565 1.00 84.00 180 GLY A N 1
ATOM 1448 C CA . GLY A 1 180 ? -13.729 1.074 22.747 1.00 84.00 180 GLY A CA 1
ATOM 1449 C C . GLY A 1 180 ? -13.157 2.495 22.768 1.00 84.00 180 GLY A C 1
ATOM 1450 O O . GLY A 1 180 ? -13.491 3.311 21.913 1.00 84.00 180 GLY A O 1
ATOM 1451 N N . SER A 1 181 ? -12.312 2.793 23.759 1.00 83.62 181 SER A N 1
ATOM 1452 C CA . SER A 1 181 ? -11.619 4.082 23.902 1.00 83.62 181 SER A CA 1
ATOM 1453 C C . SER A 1 181 ? -10.271 4.150 23.173 1.00 83.62 181 SER A C 1
ATOM 1455 O O . SER A 1 181 ? -9.658 5.221 23.125 1.00 83.62 181 SER A O 1
ATOM 1457 N N . GLU A 1 182 ? -9.789 3.036 22.614 1.00 86.81 182 GLU A N 1
ATOM 1458 C CA . GLU A 1 182 ? -8.542 3.006 21.859 1.00 86.81 182 GLU A CA 1
ATOM 1459 C C . GLU A 1 182 ? -8.689 3.721 20.520 1.00 86.81 182 GLU A C 1
ATOM 1461 O O . GLU A 1 182 ? -9.703 3.621 19.834 1.00 86.81 182 GLU A O 1
ATOM 1466 N N . LYS A 1 183 ? -7.630 4.424 20.120 1.00 88.62 183 LYS A N 1
ATOM 1467 C CA . LYS A 1 183 ? -7.627 5.263 18.918 1.00 88.62 183 LYS A CA 1
ATOM 1468 C C . LYS A 1 183 ? -7.149 4.537 17.660 1.00 88.62 183 LYS A C 1
ATOM 1470 O O . LYS A 1 183 ? -7.052 5.160 16.611 1.00 88.62 183 LYS A O 1
ATOM 1475 N N . GLY A 1 184 ? -6.857 3.240 17.740 1.00 93.00 184 GLY A N 1
ATOM 1476 C CA . GLY A 1 184 ? -6.239 2.498 16.642 1.00 93.00 184 GLY A CA 1
ATOM 1477 C C . GLY A 1 184 ? -4.815 2.973 16.335 1.00 93.00 184 GLY A C 1
ATOM 1478 O O . GLY A 1 184 ? -4.302 3.925 16.929 1.00 93.00 184 GLY A O 1
ATOM 1479 N N . LYS A 1 185 ? -4.147 2.281 15.415 1.00 95.44 185 LYS A N 1
ATOM 1480 C CA . LYS A 1 185 ? -2.725 2.504 15.130 1.00 95.44 185 LYS A CA 1
ATOM 1481 C C . LYS A 1 185 ? -2.385 2.080 13.713 1.00 95.44 185 LYS A C 1
ATOM 1483 O O . LYS A 1 185 ? -2.773 0.995 13.320 1.00 95.44 185 LYS A O 1
ATOM 1488 N N . LEU A 1 186 ? -1.633 2.882 12.972 1.00 98.00 186 LEU A N 1
ATOM 1489 C CA . LEU A 1 186 ? -1.070 2.526 11.669 1.00 98.00 186 LEU A CA 1
ATOM 1490 C C . LEU A 1 186 ? 0.451 2.456 11.786 1.00 98.00 186 LEU A C 1
ATOM 1492 O O . LEU A 1 186 ? 1.062 3.393 12.291 1.00 98.00 186 LEU A O 1
ATOM 1496 N N . GLU A 1 187 ? 1.060 1.380 11.303 1.00 98.12 187 GLU A N 1
ATOM 1497 C CA . GLU A 1 187 ? 2.512 1.217 11.224 1.00 98.12 187 GLU A CA 1
ATOM 1498 C C . GLU A 1 187 ? 2.930 0.788 9.831 1.00 98.12 187 GLU A C 1
ATOM 1500 O O . GLU A 1 187 ? 2.247 -0.012 9.194 1.00 98.12 187 GLU A O 1
ATOM 1505 N N . VAL A 1 188 ? 4.073 1.302 9.387 1.00 97.94 188 VAL A N 1
ATOM 1506 C CA . VAL A 1 188 ? 4.650 0.991 8.081 1.00 97.94 188 VAL A CA 1
ATOM 1507 C C . VAL A 1 188 ? 6.013 0.354 8.281 1.00 97.94 188 VAL A C 1
ATOM 1509 O O . VAL A 1 188 ? 6.826 0.835 9.076 1.00 97.94 188 VAL A O 1
ATOM 1512 N N . LEU A 1 189 ? 6.248 -0.738 7.562 1.00 97.38 189 LEU A N 1
ATOM 1513 C CA . LEU A 1 189 ? 7.467 -1.520 7.599 1.00 97.38 189 LEU A CA 1
ATOM 1514 C C . LEU A 1 189 ? 8.074 -1.577 6.198 1.00 97.38 189 LEU A C 1
ATOM 1516 O O . LEU A 1 189 ? 7.373 -1.793 5.211 1.00 97.38 189 LEU A O 1
ATOM 1520 N N . ILE A 1 190 ? 9.389 -1.419 6.126 1.00 95.50 190 ILE A N 1
ATOM 1521 C CA . ILE A 1 190 ? 10.176 -1.626 4.913 1.00 95.50 190 ILE A CA 1
ATOM 1522 C C . ILE A 1 190 ? 11.186 -2.717 5.227 1.00 95.50 190 ILE A C 1
ATOM 1524 O O . ILE A 1 190 ? 11.897 -2.633 6.224 1.00 95.50 190 ILE A O 1
ATOM 1528 N N . ASN A 1 191 ? 11.223 -3.764 4.408 1.00 92.75 191 ASN A N 1
ATOM 1529 C CA . ASN A 1 191 ? 12.083 -4.929 4.607 1.00 92.75 191 ASN A CA 1
ATOM 1530 C C . ASN A 1 191 ? 11.936 -5.529 6.018 1.00 92.75 191 ASN A C 1
ATOM 1532 O O . ASN A 1 191 ? 12.918 -5.918 6.640 1.00 92.75 191 ASN A O 1
ATOM 1536 N N . VAL A 1 192 ? 10.689 -5.614 6.507 1.00 90.88 192 VAL A N 1
ATOM 1537 C CA . VAL A 1 192 ? 10.320 -6.141 7.839 1.00 90.88 192 VAL A CA 1
ATOM 1538 C C . VAL A 1 192 ? 10.762 -5.241 9.013 1.00 90.88 192 VAL A C 1
ATOM 1540 O O . VAL A 1 192 ? 10.507 -5.558 10.173 1.00 90.88 192 VAL A O 1
ATOM 1543 N N . GLU A 1 193 ? 11.331 -4.066 8.741 1.00 90.44 193 GLU A N 1
ATOM 1544 C CA . GLU A 1 193 ? 11.722 -3.083 9.754 1.00 90.44 193 GLU A CA 1
ATOM 1545 C C . GLU A 1 193 ? 10.731 -1.923 9.807 1.00 90.44 193 GLU A C 1
ATOM 1547 O O . GLU A 1 193 ? 10.444 -1.286 8.794 1.00 90.44 193 GLU A O 1
ATOM 1552 N N . GLN A 1 194 ? 10.220 -1.613 10.998 1.00 94.12 194 GLN A N 1
ATOM 1553 C CA . GLN A 1 194 ? 9.307 -0.490 11.191 1.00 94.12 194 GLN A CA 1
ATOM 1554 C C . GLN A 1 194 ? 10.002 0.845 10.889 1.00 94.12 194 GLN A C 1
ATOM 1556 O O . GLN A 1 194 ? 11.018 1.173 11.493 1.00 94.12 194 GLN A O 1
ATOM 1561 N N . GLN A 1 195 ? 9.416 1.631 9.985 1.00 93.00 195 GLN A N 1
ATOM 1562 C CA . GLN A 1 195 ? 9.926 2.945 9.576 1.00 93.00 195 GLN A CA 1
ATOM 1563 C C . GLN A 1 195 ? 9.051 4.096 10.081 1.00 93.00 195 GLN A C 1
ATOM 1565 O O . GLN A 1 195 ? 9.549 5.195 10.315 1.00 93.00 195 GLN A O 1
ATOM 1570 N N . ALA A 1 196 ? 7.746 3.864 10.251 1.00 94.50 196 ALA A N 1
ATOM 1571 C CA . ALA A 1 196 ? 6.810 4.903 10.665 1.00 94.50 196 ALA A CA 1
ATOM 1572 C C . ALA A 1 196 ? 5.630 4.337 11.462 1.00 94.50 196 ALA A C 1
ATOM 1574 O O . ALA A 1 196 ? 5.257 3.172 11.306 1.00 94.50 196 ALA A O 1
ATOM 1575 N N . ALA A 1 197 ? 5.041 5.174 12.320 1.00 94.94 197 ALA A N 1
ATOM 1576 C CA . ALA A 1 197 ? 3.859 4.838 13.105 1.00 94.94 197 ALA A CA 1
ATOM 1577 C C . ALA A 1 197 ? 2.995 6.072 13.393 1.00 94.94 197 ALA A C 1
ATOM 1579 O O . ALA A 1 197 ? 3.516 7.158 13.646 1.00 94.94 197 ALA A O 1
ATOM 1580 N N . VAL A 1 198 ? 1.675 5.887 13.413 1.00 94.88 198 VAL A N 1
ATOM 1581 C CA . VAL A 1 198 ? 0.681 6.903 13.776 1.00 94.88 198 VAL A CA 1
ATOM 1582 C C . VAL A 1 198 ? -0.382 6.274 14.671 1.00 94.88 198 VAL A C 1
ATOM 1584 O O . VAL A 1 198 ? -1.042 5.316 14.284 1.00 94.88 198 VAL A O 1
ATOM 1587 N N . ASN A 1 199 ? -0.571 6.832 15.868 1.00 91.69 199 ASN A N 1
ATOM 1588 C CA . ASN A 1 199 ? -1.476 6.293 16.899 1.00 91.69 199 ASN A CA 1
ATOM 1589 C C . ASN A 1 199 ? -2.802 7.067 17.016 1.00 91.69 199 ASN A C 1
ATOM 1591 O O . ASN A 1 199 ? -3.580 6.841 17.942 1.00 91.69 199 ASN A O 1
ATOM 1595 N N . PHE A 1 200 ? -3.030 8.048 16.142 1.00 87.81 200 PHE A N 1
ATOM 1596 C CA . PHE A 1 200 ? -4.165 8.959 16.243 1.00 87.81 200 PHE A CA 1
ATOM 1597 C C . PHE A 1 200 ? -4.847 9.104 14.882 1.00 87.81 200 PHE A C 1
ATOM 1599 O O . PHE A 1 200 ? -4.169 9.460 13.916 1.00 87.81 200 PHE A O 1
ATOM 1606 N N . PRO A 1 201 ? -6.165 8.861 14.794 1.00 91.19 201 PRO A N 1
ATOM 1607 C CA . PRO A 1 201 ? -6.909 9.143 13.588 1.00 91.19 201 PRO A CA 1
ATOM 1608 C C . PRO A 1 201 ? -7.048 10.646 13.398 1.00 91.19 201 PRO A C 1
ATOM 1610 O O . PRO A 1 201 ? -7.104 11.419 14.358 1.00 91.19 201 PRO A O 1
ATOM 1613 N N . THR A 1 202 ? -7.207 11.033 12.144 1.00 90.88 202 THR A N 1
ATOM 1614 C CA . THR A 1 202 ? -7.747 12.329 11.749 1.00 90.88 202 THR A CA 1
ATOM 1615 C C . THR A 1 202 ? -9.181 12.131 11.262 1.00 90.88 202 THR A C 1
ATOM 1617 O O . THR A 1 202 ? -9.512 11.096 10.683 1.00 90.88 202 THR A O 1
ATOM 1620 N N . ASN A 1 203 ? -10.057 13.101 11.513 1.00 89.25 203 ASN A N 1
ATOM 1621 C CA . ASN A 1 203 ? -11.421 13.061 10.985 1.00 89.25 203 ASN A CA 1
ATOM 1622 C C . ASN A 1 203 ? -11.410 13.308 9.475 1.00 89.25 203 ASN A C 1
ATOM 1624 O O . ASN A 1 203 ? -10.620 14.120 8.989 1.00 89.25 203 ASN A O 1
ATOM 1628 N N . ALA A 1 204 ? -12.319 12.659 8.748 1.00 82.31 204 ALA A N 1
ATOM 1629 C CA . ALA A 1 204 ? -12.486 12.912 7.324 1.00 82.31 204 ALA A CA 1
ATOM 1630 C C . ALA A 1 204 ? -12.793 14.395 7.041 1.00 82.31 204 ALA A C 1
ATOM 1632 O O . ALA A 1 204 ? -13.508 15.073 7.788 1.00 82.31 204 ALA A O 1
ATOM 1633 N N . VAL A 1 205 ? -12.255 14.900 5.933 1.00 80.75 205 VAL A N 1
ATOM 1634 C CA . VAL A 1 205 ? -12.471 16.261 5.442 1.00 80.75 205 VAL A CA 1
ATOM 1635 C C . VAL A 1 205 ? -13.957 16.446 5.142 1.00 80.75 205 VAL A C 1
ATOM 1637 O O . VAL A 1 205 ? -14.547 15.693 4.374 1.00 80.75 205 VAL A O 1
ATOM 1640 N N . GLY A 1 206 ? -14.571 17.455 5.764 1.00 76.94 206 GLY A N 1
ATOM 1641 C CA . GLY A 1 206 ? -16.018 17.687 5.688 1.00 76.94 206 GLY A CA 1
ATOM 1642 C C . GLY A 1 206 ? -16.847 16.883 6.699 1.00 76.94 206 GLY A C 1
ATOM 1643 O O . GLY A 1 206 ? -18.067 17.023 6.723 1.00 76.94 206 GLY A O 1
ATOM 1644 N N . GLY A 1 207 ? -16.212 16.065 7.547 1.00 74.50 207 GLY A N 1
ATOM 1645 C CA . GLY A 1 207 ? -16.823 15.430 8.722 1.00 74.50 207 GLY A CA 1
ATOM 1646 C C . GLY A 1 207 ? -17.905 14.386 8.438 1.00 74.50 207 GLY A C 1
ATOM 1647 O O . GLY A 1 207 ? -18.546 13.919 9.375 1.00 74.50 207 GLY A O 1
ATOM 1648 N N . THR A 1 208 ? -18.127 14.021 7.174 1.00 81.12 208 THR A N 1
ATOM 1649 C CA . THR A 1 208 ? -19.197 13.100 6.775 1.00 81.12 208 THR A CA 1
ATOM 1650 C C . THR A 1 208 ? -18.599 11.858 6.135 1.00 81.12 208 THR A C 1
ATOM 1652 O O . THR A 1 208 ? -17.913 11.958 5.119 1.00 81.12 208 THR A O 1
ATOM 1655 N N . ALA A 1 209 ? -18.890 10.691 6.710 1.00 88.06 209 ALA A N 1
ATOM 1656 C CA . ALA A 1 209 ? -18.505 9.416 6.121 1.00 88.06 209 ALA A CA 1
ATOM 1657 C C . ALA A 1 209 ? -19.231 9.202 4.787 1.00 88.06 209 ALA A C 1
ATOM 1659 O O . ALA A 1 209 ? -20.457 9.322 4.702 1.00 88.06 209 ALA A O 1
ATOM 1660 N N . LYS A 1 210 ? -18.471 8.877 3.743 1.00 89.50 210 LYS A N 1
ATOM 1661 C CA . LYS A 1 210 ? -18.996 8.495 2.433 1.00 89.50 210 LYS A CA 1
ATOM 1662 C C . LYS A 1 210 ? -19.053 6.974 2.320 1.00 89.50 210 LYS A C 1
ATOM 1664 O O . LYS A 1 210 ? -18.456 6.239 3.100 1.00 89.50 210 LYS A O 1
ATOM 1669 N N . LYS A 1 211 ? -19.801 6.495 1.327 1.00 88.94 211 LYS A N 1
ATOM 1670 C CA . LYS A 1 211 ? -19.901 5.060 1.033 1.00 88.94 211 LYS A CA 1
ATOM 1671 C C . LYS A 1 211 ? -18.601 4.543 0.417 1.00 88.94 211 LYS A C 1
ATOM 1673 O O . LYS A 1 211 ? -17.935 5.284 -0.308 1.00 88.94 211 LYS A O 1
ATOM 1678 N N . ALA A 1 212 ? -18.289 3.271 0.653 1.00 88.62 212 ALA A N 1
ATOM 1679 C CA . ALA A 1 212 ? -17.243 2.568 -0.082 1.00 88.62 212 ALA A CA 1
ATOM 1680 C C . ALA A 1 212 ? -17.450 2.687 -1.598 1.00 88.62 212 ALA A C 1
ATOM 1682 O O . ALA A 1 212 ? -18.584 2.769 -2.085 1.00 88.62 212 ALA A O 1
ATOM 1683 N N . LEU A 1 213 ? -16.344 2.719 -2.339 1.00 87.56 213 LEU A N 1
ATOM 1684 C CA . LEU A 1 213 ? -16.387 2.728 -3.796 1.00 87.56 213 LEU A CA 1
ATOM 1685 C C . LEU A 1 213 ? -16.858 1.359 -4.297 1.00 87.56 213 LEU A C 1
ATOM 1687 O O . LEU A 1 213 ? -16.415 0.323 -3.807 1.00 87.56 213 LEU A O 1
ATOM 1691 N N . LEU A 1 214 ? -17.771 1.369 -5.271 1.00 86.25 214 LEU A N 1
ATOM 1692 C CA . LEU A 1 214 ? -18.319 0.157 -5.874 1.00 86.25 214 LEU A CA 1
ATOM 1693 C C . LEU A 1 214 ? -17.964 0.072 -7.374 1.00 86.25 214 LEU A C 1
ATOM 1695 O O . LEU A 1 214 ? -17.984 1.101 -8.061 1.00 86.25 214 LEU A O 1
ATOM 1699 N N . PRO A 1 215 ? -17.667 -1.135 -7.896 1.00 86.31 215 PRO A N 1
ATOM 1700 C CA . PRO A 1 215 ? -17.348 -2.337 -7.117 1.00 86.31 215 PRO A CA 1
ATOM 1701 C C . PRO A 1 215 ? -16.037 -2.148 -6.323 1.00 86.31 215 PRO A C 1
ATOM 1703 O O . PRO A 1 215 ? -15.222 -1.308 -6.722 1.00 86.31 215 PRO A O 1
ATOM 1706 N N . PRO A 1 216 ? -15.828 -2.887 -5.217 1.00 87.81 216 PRO A N 1
ATOM 1707 C CA . PRO A 1 216 ? -14.533 -2.912 -4.553 1.00 87.81 216 PRO A CA 1
ATOM 1708 C C . PRO A 1 216 ? -13.482 -3.475 -5.512 1.00 87.81 216 PRO A C 1
ATOM 1710 O O . PRO A 1 216 ? -13.683 -4.533 -6.106 1.00 87.81 216 PRO A O 1
ATOM 1713 N N . THR A 1 217 ? -12.374 -2.759 -5.668 1.00 90.50 217 THR A N 1
ATOM 1714 C CA . THR A 1 217 ? -11.326 -3.089 -6.638 1.00 90.50 217 THR A CA 1
ATOM 1715 C C . THR A 1 217 ? -9.973 -2.897 -5.975 1.00 90.50 217 THR A C 1
ATOM 1717 O O . THR A 1 217 ? -9.709 -1.820 -5.442 1.00 90.50 217 THR A O 1
ATOM 1720 N N . LEU A 1 218 ? -9.105 -3.905 -6.042 1.00 93.69 218 LEU A N 1
ATOM 1721 C CA . LEU A 1 218 ? -7.685 -3.739 -5.747 1.00 93.69 218 LEU A CA 1
ATOM 1722 C C . LEU A 1 218 ? -6.983 -3.197 -6.995 1.00 93.69 218 LEU A C 1
ATOM 1724 O O . LEU A 1 218 ? -7.186 -3.702 -8.095 1.00 93.69 218 LEU A O 1
ATOM 1728 N N . MET A 1 219 ? -6.174 -2.160 -6.828 1.00 94.81 219 MET A N 1
ATOM 1729 C CA . MET A 1 219 ? -5.533 -1.408 -7.903 1.00 94.81 219 MET A CA 1
ATOM 1730 C C . MET A 1 219 ? -4.030 -1.320 -7.659 1.00 94.81 219 MET A C 1
ATOM 1732 O O . MET A 1 219 ? -3.608 -1.007 -6.545 1.00 94.81 219 MET A O 1
ATOM 1736 N N . LEU A 1 220 ? -3.235 -1.546 -8.704 1.00 96.25 220 LEU A N 1
ATOM 1737 C CA . LEU A 1 220 ? -1.795 -1.291 -8.739 1.00 96.25 220 LEU A CA 1
ATOM 1738 C C . LEU A 1 220 ? -1.502 -0.184 -9.749 1.00 96.25 220 LEU A C 1
ATOM 1740 O O . LEU A 1 220 ? -2.017 -0.207 -10.869 1.00 96.25 220 LEU A O 1
ATOM 1744 N N . GLY A 1 221 ? -0.683 0.783 -9.337 1.00 95.44 221 GLY A N 1
ATOM 1745 C CA . GLY A 1 221 ? -0.269 1.904 -10.184 1.00 95.44 221 GLY A CA 1
ATOM 1746 C C . GLY A 1 221 ? -1.326 2.980 -10.421 1.00 95.44 221 GLY A C 1
ATOM 1747 O O . GLY A 1 221 ? -1.087 3.900 -11.189 1.00 95.44 221 GLY A O 1
ATOM 1748 N N . CYS A 1 222 ? -2.493 2.907 -9.781 1.00 95.56 222 CYS A N 1
ATOM 1749 C CA . CYS A 1 222 ? -3.576 3.875 -9.953 1.00 95.56 222 CYS A CA 1
ATOM 1750 C C . CYS A 1 222 ? -4.476 3.937 -8.717 1.00 95.56 222 CYS A C 1
ATOM 1752 O O . CYS A 1 222 ? -4.532 3.009 -7.908 1.00 95.56 222 CYS A O 1
ATOM 1754 N N . HIS A 1 223 ? -5.203 5.041 -8.586 1.00 94.62 223 HIS A N 1
ATOM 1755 C CA . HIS A 1 223 ? -6.166 5.276 -7.518 1.00 94.62 223 HIS A CA 1
ATOM 1756 C C . HIS A 1 223 ? -7.536 5.646 -8.084 1.00 94.62 223 HIS A C 1
ATOM 1758 O O . HIS A 1 223 ? -7.642 6.225 -9.163 1.00 94.62 223 HIS A O 1
ATOM 1764 N N . ARG A 1 224 ? -8.593 5.340 -7.333 1.00 90.00 224 ARG A N 1
ATOM 1765 C CA . ARG A 1 224 ? -9.951 5.817 -7.598 1.00 90.00 224 ARG A CA 1
ATOM 1766 C C . ARG A 1 224 ? -10.448 6.554 -6.367 1.00 90.00 224 ARG A C 1
ATOM 1768 O O . ARG A 1 224 ? -10.367 6.025 -5.261 1.00 90.00 224 ARG A O 1
ATOM 1775 N N . ASP A 1 225 ? -11.011 7.730 -6.598 1.00 79.75 225 ASP A N 1
ATOM 1776 C CA . ASP A 1 225 ? -11.733 8.527 -5.609 1.00 79.75 225 ASP A CA 1
ATOM 1777 C C . ASP A 1 225 ? -13.166 8.801 -6.109 1.00 79.75 225 ASP A C 1
ATOM 1779 O O . ASP A 1 225 ? -13.588 8.298 -7.155 1.00 79.75 225 ASP A O 1
ATOM 1783 N N . SER A 1 226 ? -13.948 9.593 -5.367 1.00 68.75 226 SER A N 1
ATOM 1784 C CA . SER A 1 226 ? -15.309 9.967 -5.809 1.00 68.75 226 SER A CA 1
ATOM 1785 C C . SER A 1 226 ? -15.345 10.781 -7.102 1.00 68.75 226 SER A C 1
ATOM 1787 O O . SER A 1 226 ? -16.388 10.825 -7.754 1.00 68.75 226 SER A O 1
ATOM 1789 N N . GLY A 1 227 ? -14.258 11.475 -7.434 1.00 67.94 227 GLY A N 1
ATOM 1790 C CA . GLY A 1 227 ? -14.161 12.360 -8.588 1.00 67.94 227 GLY A CA 1
ATOM 1791 C C . GLY A 1 227 ? -13.672 11.660 -9.853 1.00 67.94 227 GLY A C 1
ATOM 1792 O O . GLY A 1 227 ? -13.942 12.151 -10.948 1.00 67.94 227 GL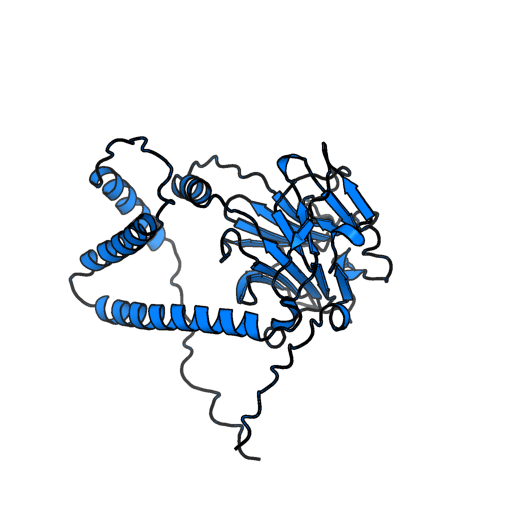Y A O 1
ATOM 1793 N N . SER A 1 228 ? -12.990 10.518 -9.729 1.00 68.75 228 SER A N 1
ATOM 1794 C CA . SER A 1 228 ? -12.432 9.793 -10.866 1.00 68.75 228 SER A CA 1
ATOM 1795 C C . SER A 1 228 ? -12.618 8.281 -10.777 1.00 68.75 228 SER A C 1
ATOM 1797 O O . SER A 1 228 ? -11.899 7.557 -10.088 1.00 68.75 228 SER A O 1
ATOM 1799 N N . PHE A 1 229 ? -13.545 7.786 -11.596 1.00 68.00 229 PHE A N 1
ATOM 1800 C CA . PHE A 1 229 ? -13.743 6.356 -11.825 1.00 68.00 229 PHE A CA 1
ATOM 1801 C C . PHE A 1 229 ? -12.726 5.754 -12.808 1.00 68.00 229 PHE A C 1
ATOM 1803 O O . PHE A 1 229 ? -12.579 4.537 -12.835 1.00 68.00 229 PHE A O 1
ATOM 1810 N N . ALA A 1 230 ? -12.025 6.582 -13.592 1.00 68.88 230 ALA A N 1
ATOM 1811 C CA . ALA A 1 230 ? -11.137 6.154 -14.679 1.00 68.88 230 ALA A CA 1
ATOM 1812 C C . ALA A 1 230 ? -9.683 5.870 -14.244 1.00 68.88 230 ALA A C 1
ATOM 1814 O O . ALA A 1 230 ? -8.825 5.662 -15.096 1.00 68.88 230 ALA A O 1
ATOM 1815 N N . GLY A 1 231 ? -9.401 5.871 -12.937 1.00 79.31 231 GLY A N 1
ATOM 1816 C CA . GLY A 1 231 ? -8.037 5.809 -12.417 1.00 79.31 231 GLY A CA 1
ATOM 1817 C C . GLY A 1 231 ? -7.334 7.170 -12.503 1.00 79.31 231 GLY A C 1
ATOM 1818 O O . GLY A 1 231 ? -7.394 7.871 -13.512 1.00 79.31 231 GLY A O 1
ATOM 1819 N N . THR A 1 232 ? -6.691 7.584 -11.421 1.00 89.44 232 THR A N 1
ATOM 1820 C CA . THR A 1 232 ? -5.853 8.788 -11.321 1.00 89.44 232 THR A CA 1
ATOM 1821 C C . THR A 1 232 ? -4.565 8.459 -10.585 1.00 89.44 232 THR A C 1
ATOM 1823 O O . THR A 1 232 ? -4.381 7.340 -10.104 1.00 89.44 232 THR A O 1
ATOM 1826 N N . LEU A 1 233 ? -3.681 9.460 -10.474 1.00 92.62 233 LEU A N 1
ATOM 1827 C CA . LEU A 1 233 ? -2.462 9.375 -9.669 1.00 92.62 233 LEU A CA 1
ATOM 1828 C C . LEU A 1 233 ? -1.608 8.180 -10.099 1.00 92.62 233 LEU A C 1
ATOM 1830 O O . LEU A 1 233 ? -1.283 7.325 -9.276 1.00 92.62 233 LEU A O 1
ATOM 1834 N N . PHE A 1 234 ? -1.337 8.092 -11.402 1.00 94.50 234 PHE A N 1
ATOM 1835 C CA . PHE A 1 234 ? -0.646 6.950 -11.982 1.00 94.50 234 PHE A CA 1
ATOM 1836 C C . PHE A 1 234 ? 0.778 6.852 -11.437 1.00 94.50 234 PHE A C 1
ATOM 1838 O O . PHE A 1 234 ? 1.486 7.855 -11.384 1.00 94.50 234 PHE A O 1
ATOM 1845 N N . GLY A 1 235 ? 1.164 5.661 -10.994 1.00 94.19 235 GLY A N 1
ATOM 1846 C CA . GLY A 1 235 ? 2.485 5.356 -10.461 1.00 94.19 235 GLY A CA 1
ATOM 1847 C C . GLY A 1 235 ? 3.044 4.089 -11.091 1.00 94.19 235 GLY A C 1
ATOM 1848 O O . GLY A 1 235 ? 2.292 3.232 -11.550 1.00 94.19 235 GLY A O 1
ATOM 1849 N N . GLY A 1 236 ? 4.371 3.999 -11.138 1.00 94.12 236 GLY A N 1
ATOM 1850 C CA . GLY A 1 236 ? 5.068 2.945 -11.864 1.00 94.12 236 GLY A CA 1
ATOM 1851 C C . GLY A 1 236 ? 6.095 2.202 -11.023 1.00 94.12 236 GLY A C 1
ATOM 1852 O O . GLY A 1 236 ? 6.433 2.611 -9.911 1.00 94.12 236 GLY A O 1
ATOM 1853 N N . GLY A 1 237 ? 6.591 1.099 -11.574 1.00 95.62 237 GLY A N 1
ATOM 1854 C CA . GLY A 1 237 ? 7.565 0.205 -10.955 1.00 95.62 237 GLY A CA 1
ATOM 1855 C C . GLY A 1 237 ? 7.212 -1.263 -11.169 1.00 95.62 237 GLY A C 1
ATOM 1856 O O . GLY A 1 237 ? 6.235 -1.595 -11.833 1.00 95.62 237 GLY A O 1
ATOM 1857 N N . PHE A 1 238 ? 8.009 -2.148 -10.585 1.00 96.75 238 PHE A N 1
ATOM 1858 C CA . PHE A 1 238 ? 7.778 -3.586 -10.598 1.00 96.75 238 PHE A CA 1
ATOM 1859 C C . PHE A 1 238 ? 7.105 -4.022 -9.299 1.00 96.75 238 PHE A C 1
ATOM 1861 O O . PHE A 1 238 ? 7.537 -3.624 -8.215 1.00 96.75 238 PHE A O 1
ATOM 1868 N N . PHE A 1 239 ? 6.080 -4.861 -9.413 1.00 97.06 239 PHE A N 1
ATOM 1869 C CA . PHE A 1 239 ? 5.250 -5.331 -8.308 1.00 97.06 239 PHE A CA 1
ATOM 1870 C C . PHE A 1 239 ? 5.187 -6.855 -8.294 1.00 97.06 239 PHE A C 1
ATOM 1872 O O . PHE A 1 239 ? 5.049 -7.483 -9.347 1.00 97.06 239 PHE A O 1
ATOM 1879 N N . ASP A 1 240 ? 5.242 -7.438 -7.099 1.00 95.06 240 ASP A N 1
ATOM 1880 C CA . ASP A 1 240 ? 5.075 -8.876 -6.896 1.00 95.06 240 ASP A CA 1
ATOM 1881 C C . ASP A 1 240 ? 4.454 -9.195 -5.521 1.00 95.06 240 ASP A C 1
ATOM 1883 O O . ASP A 1 240 ? 4.528 -8.387 -4.592 1.00 95.06 240 ASP A O 1
ATOM 1887 N N . GLU A 1 241 ? 3.849 -10.380 -5.398 1.00 93.62 241 GLU A N 1
ATOM 1888 C CA . GLU A 1 241 ? 3.360 -10.987 -4.148 1.00 93.62 241 GLU A CA 1
ATOM 1889 C C . GLU A 1 241 ? 2.514 -10.058 -3.253 1.00 93.62 241 GLU A C 1
ATOM 1891 O O . GLU A 1 241 ? 2.801 -9.864 -2.067 1.00 93.62 241 GLU A O 1
ATOM 1896 N N . ILE A 1 242 ? 1.447 -9.474 -3.805 1.00 95.00 242 ILE A N 1
ATOM 1897 C CA . ILE A 1 242 ? 0.540 -8.628 -3.021 1.00 95.00 242 ILE A CA 1
ATOM 1898 C C . ILE A 1 242 ? -0.264 -9.520 -2.076 1.00 95.00 242 ILE A C 1
ATOM 1900 O O . ILE A 1 242 ? -0.959 -10.438 -2.505 1.00 95.00 242 ILE A O 1
ATOM 1904 N N . ALA A 1 243 ? -0.178 -9.253 -0.782 1.00 94.00 243 ALA A N 1
ATOM 1905 C CA . ALA A 1 243 ? -0.710 -10.100 0.271 1.00 94.00 243 ALA A CA 1
ATOM 1906 C C . ALA A 1 243 ? -1.468 -9.262 1.299 1.00 94.00 243 ALA A C 1
ATOM 1908 O O . ALA A 1 243 ? -0.997 -8.200 1.706 1.00 94.00 243 ALA A O 1
ATOM 1909 N N . PHE A 1 244 ? -2.622 -9.759 1.744 1.00 94.25 244 PHE A N 1
ATOM 1910 C CA . PHE A 1 244 ? -3.443 -9.119 2.764 1.00 94.25 244 PHE A CA 1
ATOM 1911 C C . PHE A 1 244 ? -3.860 -10.079 3.874 1.00 94.25 244 PHE A C 1
ATOM 1913 O O . PHE A 1 244 ? -4.116 -11.266 3.660 1.00 94.25 244 PHE A O 1
ATOM 1920 N N . TRP A 1 245 ? -4.021 -9.501 5.058 1.00 93.00 245 TRP A N 1
ATOM 1921 C CA . TRP A 1 245 ? -4.551 -10.126 6.259 1.00 93.00 245 TRP A CA 1
ATOM 1922 C C . TRP A 1 245 ? -5.622 -9.215 6.857 1.00 93.00 245 TRP A C 1
ATOM 1924 O O . TRP A 1 245 ? -5.455 -7.997 6.885 1.00 93.00 245 TRP A O 1
ATOM 1934 N N . ASP A 1 246 ? -6.684 -9.792 7.404 1.00 90.94 246 ASP A N 1
ATOM 1935 C CA . ASP A 1 246 ? -7.710 -9.101 8.202 1.00 90.94 246 ASP A CA 1
ATOM 1936 C C . ASP A 1 246 ? -7.355 -9.057 9.697 1.00 90.94 246 ASP A C 1
ATOM 1938 O O . ASP A 1 246 ? -8.212 -9.009 10.581 1.00 90.94 246 ASP A O 1
ATOM 1942 N N . THR A 1 247 ? -6.058 -9.084 9.991 1.00 92.06 247 THR A N 1
ATOM 1943 C CA . THR A 1 247 ? -5.533 -8.977 11.343 1.00 92.06 247 THR A CA 1
ATOM 1944 C C . THR A 1 247 ? -4.326 -8.058 11.371 1.00 92.06 247 THR A C 1
ATOM 1946 O O . THR A 1 247 ? -3.596 -7.916 10.387 1.00 92.06 247 THR A O 1
ATOM 1949 N N . PHE A 1 248 ? -4.093 -7.441 12.523 1.00 94.12 248 PHE A N 1
ATOM 1950 C CA . PHE A 1 248 ? -2.845 -6.762 12.826 1.00 94.12 248 PHE A CA 1
ATOM 1951 C C . PHE A 1 248 ? -1.733 -7.789 13.099 1.00 94.12 248 PHE A C 1
ATOM 1953 O O . PHE A 1 248 ? -1.749 -8.486 14.117 1.00 94.12 248 PHE A O 1
ATOM 1960 N N . ILE A 1 249 ? -0.739 -7.882 12.211 1.00 93.38 249 ILE A N 1
ATOM 1961 C CA . ILE A 1 249 ? 0.412 -8.775 12.405 1.00 93.38 249 ILE A CA 1
ATOM 1962 C C . ILE A 1 249 ? 1.404 -8.143 13.387 1.00 93.38 249 ILE A C 1
ATOM 1964 O O . ILE A 1 249 ? 2.098 -7.179 13.067 1.00 93.38 249 ILE A O 1
ATOM 1968 N N . TYR A 1 250 ? 1.520 -8.728 14.577 1.00 91.31 250 TYR A N 1
ATOM 1969 C CA . TYR A 1 250 ? 2.482 -8.314 15.604 1.00 91.31 250 TYR A CA 1
ATOM 1970 C C . TYR A 1 250 ? 3.948 -8.573 15.210 1.00 91.31 250 TYR A C 1
ATOM 1972 O O . TYR A 1 250 ? 4.245 -9.397 14.345 1.00 91.31 250 TYR A O 1
ATOM 1980 N N . ASP A 1 251 ? 4.881 -7.898 15.889 1.00 88.81 251 ASP A N 1
ATOM 1981 C CA . ASP A 1 251 ? 6.325 -7.933 15.589 1.00 88.81 251 ASP A CA 1
ATOM 1982 C C . ASP A 1 251 ? 6.927 -9.333 15.571 1.00 88.81 251 ASP A C 1
ATOM 1984 O O . ASP A 1 251 ? 7.726 -9.662 14.699 1.00 88.81 251 ASP A O 1
ATOM 1988 N N . ASN A 1 252 ? 6.498 -10.204 16.481 1.00 83.50 252 ASN A N 1
ATOM 1989 C CA . ASN A 1 252 ? 6.966 -11.590 16.533 1.00 83.50 252 ASN A CA 1
ATOM 1990 C C . ASN A 1 252 ? 6.563 -12.429 15.303 1.00 83.50 252 ASN A C 1
ATOM 1992 O O . ASN A 1 252 ? 7.046 -13.551 15.139 1.00 83.50 252 ASN A O 1
ATOM 1996 N N . LYS A 1 253 ? 5.679 -11.900 14.452 1.00 87.50 253 LYS A N 1
ATOM 1997 C CA . LYS A 1 253 ? 5.171 -12.514 13.226 1.00 87.50 253 LYS A CA 1
ATOM 1998 C C . LYS A 1 253 ? 5.460 -11.674 11.976 1.00 87.50 253 LYS A C 1
ATOM 2000 O O . LYS A 1 253 ? 5.025 -12.054 10.894 1.00 87.50 253 LYS A O 1
ATOM 2005 N N . SER A 1 254 ? 6.231 -10.590 12.076 1.00 87.12 254 SER A N 1
ATOM 2006 C CA . SER A 1 254 ? 6.499 -9.670 10.957 1.00 87.12 254 SER A CA 1
ATOM 2007 C C . SER A 1 254 ? 7.159 -10.345 9.745 1.00 87.12 254 SER A C 1
ATOM 2009 O O . SER A 1 254 ? 6.936 -9.932 8.611 1.00 87.12 254 SER A O 1
ATOM 2011 N N . ALA A 1 255 ? 7.879 -11.456 9.944 1.00 85.62 255 ALA A N 1
ATOM 2012 C CA . ALA A 1 255 ? 8.420 -12.278 8.857 1.00 85.62 255 ALA A CA 1
ATOM 2013 C C . ALA A 1 255 ? 7.344 -12.834 7.896 1.00 85.62 255 ALA A C 1
ATOM 2015 O O . ALA A 1 255 ? 7.675 -13.233 6.779 1.00 85.62 255 ALA A O 1
ATOM 2016 N N . MET A 1 256 ? 6.064 -12.854 8.295 1.00 89.31 256 MET A N 1
ATOM 2017 C CA . MET A 1 256 ? 4.944 -13.189 7.408 1.00 89.31 256 MET A CA 1
ATOM 2018 C C . MET A 1 256 ? 4.851 -12.231 6.215 1.00 89.31 256 MET A C 1
ATOM 2020 O O . MET A 1 256 ? 4.545 -12.692 5.122 1.00 89.31 256 MET A O 1
ATOM 2024 N N . PHE A 1 257 ? 5.204 -10.950 6.384 1.00 91.88 257 PHE A N 1
ATOM 2025 C CA . PHE A 1 257 ? 5.215 -9.961 5.297 1.00 91.88 257 PHE A CA 1
ATOM 2026 C C . PHE A 1 257 ? 6.208 -10.287 4.183 1.00 91.88 257 PHE A C 1
ATOM 2028 O O . PHE A 1 257 ? 6.035 -9.850 3.053 1.00 91.88 257 PHE A O 1
ATOM 2035 N N . ALA A 1 258 ? 7.224 -11.093 4.485 1.00 88.88 258 ALA A N 1
ATOM 2036 C CA . ALA A 1 258 ? 8.215 -11.568 3.531 1.00 88.88 258 ALA A CA 1
ATOM 2037 C C . ALA A 1 258 ? 7.968 -13.035 3.128 1.00 88.88 258 ALA A C 1
ATOM 2039 O O . ALA A 1 258 ? 8.915 -13.774 2.873 1.00 88.88 258 ALA A O 1
ATOM 2040 N N . GLY A 1 259 ? 6.718 -13.509 3.153 1.00 83.06 259 GLY A N 1
ATOM 2041 C CA . GLY A 1 259 ? 6.356 -14.875 2.758 1.00 83.06 259 GLY A CA 1
ATOM 2042 C C . GLY A 1 259 ? 6.761 -15.951 3.769 1.00 83.06 259 GLY A C 1
ATOM 2043 O O . GLY A 1 259 ? 6.780 -17.133 3.433 1.00 83.06 259 GLY A O 1
ATOM 2044 N N . GLY A 1 260 ? 7.098 -15.564 5.006 1.00 72.12 260 GLY A N 1
ATOM 2045 C CA . GLY A 1 260 ? 7.573 -16.471 6.057 1.00 72.12 260 GLY A CA 1
ATOM 2046 C C . GLY A 1 260 ? 9.086 -16.721 6.041 1.00 72.12 260 GLY A C 1
ATOM 2047 O O . GLY A 1 260 ? 9.592 -17.483 6.873 1.00 72.12 260 GLY A O 1
ATOM 2048 N N . TYR A 1 261 ? 9.835 -16.070 5.145 1.00 64.25 261 TYR A N 1
ATOM 2049 C CA . TYR A 1 261 ? 11.288 -16.180 5.099 1.00 64.25 261 TYR A CA 1
ATOM 2050 C C . TYR A 1 261 ? 11.945 -15.453 6.274 1.00 64.25 261 TYR A C 1
ATOM 2052 O O . TYR A 1 261 ? 12.066 -14.230 6.298 1.00 64.25 261 TYR A O 1
ATOM 2060 N N . ARG A 1 262 ? 12.486 -16.224 7.224 1.00 49.22 262 ARG A N 1
ATOM 2061 C CA . ARG A 1 262 ? 13.337 -15.673 8.291 1.00 49.22 262 ARG A CA 1
ATOM 2062 C C . ARG A 1 262 ? 14.633 -15.048 7.768 1.00 49.22 262 ARG A C 1
ATOM 2064 O O . ARG A 1 262 ? 15.194 -14.212 8.462 1.00 49.22 262 ARG A O 1
ATOM 2071 N N . TRP A 1 263 ? 15.122 -15.444 6.588 1.00 43.38 263 TRP A N 1
ATOM 2072 C CA . TRP A 1 263 ? 16.433 -14.996 6.109 1.00 43.38 263 TRP A CA 1
ATOM 2073 C C . TRP A 1 263 ? 16.443 -13.515 5.709 1.00 43.38 263 TRP A C 1
ATOM 2075 O O . TRP A 1 263 ? 17.401 -12.845 6.061 1.00 43.38 263 TRP A O 1
ATOM 2085 N N . LEU A 1 264 ? 15.370 -12.985 5.099 1.00 46.69 264 LEU A N 1
ATOM 2086 C CA . LEU A 1 264 ? 15.241 -11.548 4.806 1.00 46.69 264 LEU A CA 1
ATOM 2087 C C . LEU A 1 264 ? 15.224 -10.716 6.097 1.00 46.69 264 LEU A C 1
ATOM 2089 O O . LEU A 1 264 ? 15.934 -9.718 6.191 1.00 46.69 264 LEU A O 1
ATOM 2093 N N . ALA A 1 265 ? 14.507 -11.192 7.121 1.00 43.12 265 ALA A N 1
ATOM 2094 C CA . ALA A 1 265 ? 14.512 -10.589 8.455 1.00 43.12 265 ALA A CA 1
ATOM 2095 C C . ALA A 1 265 ? 15.883 -10.705 9.151 1.00 43.12 265 ALA A C 1
ATOM 2097 O O . ALA A 1 265 ? 16.278 -9.818 9.893 1.00 43.12 265 ALA A O 1
ATOM 2098 N N . GLN A 1 266 ? 16.648 -11.776 8.909 1.00 37.81 266 GLN A N 1
ATOM 2099 C CA . GLN A 1 266 ? 17.997 -11.941 9.461 1.00 37.81 266 GLN A CA 1
ATOM 2100 C C . GLN A 1 266 ? 19.046 -11.109 8.725 1.00 37.81 266 GLN A C 1
ATOM 2102 O O . GLN A 1 266 ? 19.946 -10.587 9.376 1.00 37.81 266 GLN A O 1
ATOM 2107 N N . THR A 1 267 ? 18.953 -10.956 7.401 1.00 41.50 267 THR A N 1
ATOM 2108 C CA . THR A 1 267 ? 19.840 -10.064 6.649 1.00 41.50 267 THR A CA 1
ATOM 2109 C C . THR A 1 267 ? 19.556 -8.612 6.979 1.00 41.50 267 THR A C 1
ATOM 2111 O O . THR A 1 267 ? 20.527 -7.889 7.176 1.00 41.50 267 THR A O 1
ATOM 2114 N N . SER A 1 268 ? 18.282 -8.220 7.153 1.00 41.00 268 SER A N 1
ATOM 2115 C CA . SER A 1 268 ? 17.929 -6.898 7.679 1.00 41.00 268 SER A CA 1
ATOM 2116 C C . SER A 1 268 ? 18.521 -6.743 9.079 1.00 41.00 268 SER A C 1
ATOM 2118 O O . SER A 1 268 ? 19.433 -5.948 9.219 1.00 41.00 268 SER A O 1
ATOM 2120 N N . MET A 1 269 ? 18.210 -7.622 10.045 1.00 32.84 269 MET A N 1
ATOM 2121 C CA . MET A 1 269 ? 18.754 -7.565 11.412 1.00 32.84 269 MET A CA 1
ATOM 2122 C C . MET A 1 269 ? 20.285 -7.611 11.484 1.00 32.84 269 MET A C 1
ATOM 2124 O O . MET A 1 269 ? 20.861 -7.041 12.404 1.00 32.84 269 MET A O 1
ATOM 2128 N N . SER A 1 270 ? 20.975 -8.291 10.564 1.00 30.77 270 SER A N 1
ATOM 2129 C CA . SER A 1 270 ? 22.443 -8.319 10.508 1.00 30.77 270 SER A CA 1
ATOM 2130 C C . SER A 1 270 ? 23.021 -7.056 9.866 1.00 30.77 270 SER A C 1
ATOM 2132 O O . SER A 1 270 ? 24.043 -6.558 10.333 1.00 30.77 270 SER A O 1
ATOM 2134 N N . ALA A 1 271 ? 22.340 -6.488 8.866 1.00 30.67 271 ALA A N 1
ATOM 2135 C CA . ALA A 1 271 ? 22.692 -5.219 8.249 1.00 30.67 271 ALA A CA 1
ATOM 2136 C C . ALA A 1 271 ? 22.410 -4.062 9.217 1.00 30.67 271 ALA A C 1
ATOM 2138 O O . ALA A 1 271 ? 23.332 -3.303 9.497 1.00 30.67 271 ALA A O 1
ATOM 2139 N N . THR A 1 272 ? 21.235 -3.998 9.856 1.00 33.47 272 THR A N 1
ATOM 2140 C CA . THR A 1 272 ? 20.952 -3.070 10.958 1.00 33.47 272 THR A CA 1
ATOM 2141 C C . THR A 1 272 ? 21.837 -3.344 12.162 1.00 33.47 272 THR A C 1
ATOM 2143 O O . THR A 1 272 ? 22.318 -2.386 12.733 1.00 33.47 272 THR A O 1
ATOM 2146 N N . SER A 1 273 ? 22.164 -4.584 12.547 1.00 27.88 273 SER A N 1
ATOM 2147 C CA . SER A 1 273 ? 23.115 -4.831 13.648 1.00 27.88 273 SER A CA 1
ATOM 2148 C C . SER A 1 273 ? 24.534 -4.379 13.303 1.00 27.88 273 SER A C 1
ATOM 2150 O O . SER A 1 273 ? 25.217 -3.856 14.178 1.00 27.88 273 SER A O 1
ATOM 2152 N N . SER A 1 274 ? 24.980 -4.529 12.054 1.00 28.88 274 SER A N 1
ATOM 2153 C CA . SER A 1 274 ? 26.288 -4.038 11.601 1.00 28.88 274 SER A CA 1
ATOM 2154 C C . SER A 1 274 ? 26.318 -2.509 11.487 1.00 28.88 274 SER A C 1
ATOM 2156 O O . SER A 1 274 ? 27.266 -1.885 11.959 1.00 28.88 274 SER A O 1
ATOM 2158 N N . MET A 1 275 ? 25.239 -1.891 10.992 1.00 28.23 275 MET A N 1
ATOM 2159 C CA . MET A 1 275 ? 25.067 -0.438 10.945 1.00 28.23 275 MET A CA 1
ATOM 2160 C C . MET A 1 275 ? 24.852 0.167 12.333 1.00 28.23 275 MET A C 1
ATOM 2162 O O . MET A 1 275 ? 25.339 1.258 12.580 1.00 28.23 275 MET A O 1
ATOM 2166 N N . LEU A 1 276 ? 24.174 -0.520 13.256 1.00 31.09 276 LEU A N 1
ATOM 2167 C CA . LEU A 1 276 ? 23.942 -0.088 14.638 1.00 31.09 276 LEU A CA 1
ATOM 2168 C C . LEU A 1 276 ? 25.146 -0.357 15.535 1.00 31.09 276 LEU A C 1
ATOM 2170 O O . LEU A 1 276 ? 25.358 0.423 16.447 1.00 31.09 276 LEU A O 1
ATOM 2174 N N . LYS A 1 277 ? 25.956 -1.398 15.300 1.00 33.09 277 LYS A N 1
ATOM 2175 C CA . LYS A 1 277 ? 27.251 -1.568 15.985 1.00 33.09 277 LYS A CA 1
ATOM 2176 C C . LYS A 1 277 ? 28.261 -0.531 15.502 1.00 33.09 277 LYS A C 1
ATOM 2178 O O . LYS A 1 277 ? 28.869 0.124 16.338 1.00 33.09 277 LYS A O 1
ATOM 2183 N N . GLY A 1 278 ? 28.341 -0.302 14.188 1.00 33.16 278 GLY A N 1
ATOM 2184 C CA . GLY A 1 278 ? 29.142 0.785 13.620 1.00 33.16 278 GLY A CA 1
ATOM 2185 C C . GLY A 1 278 ? 28.665 2.167 14.082 1.00 33.16 278 GLY A C 1
ATOM 2186 O O . GLY A 1 278 ? 29.479 3.004 14.458 1.00 33.16 278 GLY A O 1
ATOM 2187 N N . ASN A 1 279 ? 27.347 2.387 14.150 1.00 37.25 279 ASN A N 1
ATOM 2188 C CA . ASN A 1 279 ? 26.777 3.619 14.694 1.00 37.25 279 ASN A CA 1
ATOM 2189 C C . ASN A 1 279 ? 26.950 3.716 16.207 1.00 37.25 279 ASN A C 1
ATOM 2191 O O . ASN A 1 279 ? 27.187 4.808 16.682 1.00 37.25 279 ASN A O 1
ATOM 2195 N N . ARG A 1 280 ? 26.847 2.642 16.991 1.00 34.00 280 ARG A N 1
ATOM 2196 C CA . ARG A 1 280 ? 26.995 2.701 18.452 1.00 34.00 280 ARG A CA 1
ATOM 2197 C C . ARG A 1 280 ? 28.429 3.017 18.854 1.00 34.00 280 ARG A C 1
ATOM 2199 O O . ARG A 1 280 ? 28.608 3.889 19.686 1.00 34.00 280 ARG A O 1
ATOM 2206 N N . GLU A 1 281 ? 29.425 2.405 18.219 1.00 37.41 281 GLU A N 1
ATOM 2207 C CA . GLU A 1 281 ? 30.835 2.766 18.432 1.00 37.41 281 GLU A CA 1
ATOM 2208 C C . GLU A 1 281 ? 31.110 4.214 17.984 1.00 37.41 281 GLU A C 1
ATOM 2210 O O . GLU A 1 281 ? 31.780 4.967 18.691 1.00 37.41 281 GLU A O 1
ATOM 2215 N N . ALA A 1 282 ? 30.506 4.659 16.873 1.00 36.84 282 ALA A N 1
ATOM 2216 C CA . ALA A 1 282 ? 30.579 6.054 16.441 1.00 36.84 282 ALA A CA 1
ATOM 2217 C C . ALA A 1 282 ? 29.871 7.018 17.417 1.00 36.84 282 ALA A C 1
ATOM 2219 O O . ALA A 1 282 ? 30.443 8.041 17.777 1.00 36.84 282 ALA A O 1
ATOM 2220 N N . TRP A 1 283 ? 28.669 6.697 17.898 1.00 34.88 283 TRP A N 1
ATOM 2221 C CA . TRP A 1 283 ? 27.865 7.521 18.805 1.00 34.88 283 TRP A CA 1
ATOM 2222 C C . TRP A 1 283 ? 28.414 7.538 20.233 1.00 34.88 283 TRP A C 1
ATOM 2224 O O . TRP A 1 283 ? 28.368 8.588 20.865 1.00 34.88 283 TRP A O 1
ATOM 2234 N N . GLU A 1 284 ? 28.976 6.434 20.732 1.00 37.78 284 GLU A N 1
ATOM 2235 C CA . GLU A 1 284 ? 29.692 6.382 22.013 1.00 37.78 284 GLU A CA 1
ATOM 2236 C C . GLU A 1 284 ? 30.994 7.202 21.922 1.00 37.78 284 GLU A C 1
ATOM 2238 O O . GLU A 1 284 ? 31.265 8.002 22.818 1.00 37.78 284 GLU A O 1
ATOM 2243 N N . SER A 1 285 ? 31.711 7.163 20.786 1.00 38.25 285 SER A N 1
ATOM 2244 C CA . SER A 1 285 ? 32.856 8.061 20.546 1.00 38.25 285 SER A CA 1
ATOM 2245 C C . SER A 1 285 ? 32.456 9.545 20.457 1.00 38.25 285 SER A C 1
ATOM 2247 O O . SER A 1 285 ? 33.187 10.416 20.928 1.00 38.25 285 SER A O 1
ATOM 2249 N N . ILE A 1 286 ? 31.271 9.852 19.910 1.00 36.06 286 ILE A N 1
ATOM 2250 C CA . ILE A 1 286 ? 30.704 11.211 19.823 1.00 36.06 286 ILE A CA 1
ATOM 2251 C C . ILE A 1 286 ? 30.212 11.689 21.198 1.00 36.06 286 ILE A C 1
ATOM 2253 O O . ILE A 1 286 ? 30.397 12.857 21.541 1.00 36.06 286 ILE A O 1
ATOM 2257 N N . GLY A 1 287 ? 29.628 10.798 22.002 1.00 34.62 287 GLY A N 1
ATOM 2258 C CA . GLY A 1 287 ? 29.180 11.073 23.368 1.00 34.62 287 GLY A CA 1
ATOM 2259 C C . GLY A 1 287 ? 30.341 11.367 24.318 1.00 34.62 287 GLY A C 1
ATOM 2260 O O . GLY A 1 287 ? 30.266 12.312 25.103 1.00 34.62 287 GLY A O 1
ATOM 2261 N N . GLU A 1 288 ? 31.454 10.640 24.188 1.00 38.22 288 GLU A N 1
ATOM 2262 C CA . GLU A 1 288 ? 32.687 10.919 24.935 1.00 38.22 288 GLU A CA 1
ATOM 2263 C C . GLU A 1 288 ? 33.443 12.158 24.411 1.00 38.22 288 GLU A C 1
ATOM 2265 O O . GLU A 1 288 ? 34.116 12.852 25.181 1.00 38.22 288 GLU A O 1
ATOM 2270 N N . ALA A 1 289 ? 33.313 12.494 23.120 1.00 34.34 289 ALA A N 1
ATOM 2271 C CA . ALA A 1 289 ? 33.945 13.671 22.512 1.00 34.34 289 ALA A CA 1
ATOM 2272 C C . ALA A 1 289 ? 33.155 14.982 22.703 1.00 34.34 289 ALA A C 1
ATOM 2274 O O . ALA A 1 289 ? 33.754 16.060 22.692 1.00 34.34 289 ALA A O 1
ATOM 2275 N N . GLY A 1 290 ? 31.838 14.913 22.924 1.00 32.00 290 GLY A N 1
ATOM 2276 C CA . GLY A 1 290 ? 30.950 16.072 23.100 1.00 32.00 290 GLY A CA 1
ATOM 2277 C C . GLY A 1 290 ? 31.242 16.933 24.336 1.00 32.00 290 GLY A C 1
ATOM 2278 O O . GLY A 1 290 ? 30.757 18.059 24.427 1.00 32.00 290 GLY A O 1
ATOM 2279 N N . TYR A 1 291 ? 32.078 16.442 25.256 1.00 36.12 291 TYR A N 1
ATOM 2280 C CA . TYR A 1 291 ? 32.507 17.159 26.459 1.00 36.12 291 TYR A CA 1
ATOM 2281 C C . TYR A 1 291 ? 33.902 17.798 26.357 1.00 36.12 291 TYR A C 1
ATOM 2283 O O . TYR A 1 291 ? 34.380 18.360 27.345 1.00 36.12 291 TYR A O 1
ATOM 2291 N N . LYS A 1 292 ? 34.576 17.753 25.194 1.00 33.78 292 LYS A N 1
ATOM 2292 C CA . LYS A 1 292 ? 35.923 18.333 25.031 1.00 33.78 292 LYS A CA 1
ATOM 2293 C C . LYS A 1 292 ? 35.956 19.529 24.062 1.00 33.78 292 LYS A C 1
ATOM 2295 O O . LYS A 1 292 ? 35.293 19.505 23.024 1.00 33.78 292 LYS A O 1
ATOM 2300 N N . PRO A 1 293 ? 36.758 20.577 24.348 1.00 28.92 293 PRO A N 1
ATOM 2301 C CA . PRO A 1 293 ? 36.961 21.697 23.427 1.00 28.92 293 PRO A CA 1
ATOM 2302 C C . PRO A 1 293 ? 37.575 21.207 22.102 1.00 28.92 293 PRO A C 1
ATOM 2304 O O . PRO A 1 293 ? 38.657 20.624 22.109 1.00 28.92 293 PRO A O 1
ATOM 2307 N N . GLY A 1 294 ? 36.891 21.432 20.971 1.00 38.59 294 GLY A N 1
ATOM 2308 C CA . GLY A 1 294 ? 37.346 21.005 19.633 1.00 38.59 294 GLY A CA 1
ATOM 2309 C C . GLY A 1 294 ? 36.292 20.352 18.722 1.00 38.59 294 GLY A C 1
ATOM 2310 O O . GLY A 1 294 ? 36.617 19.986 17.594 1.00 38.59 294 GLY A O 1
ATOM 2311 N N . ALA A 1 295 ? 35.033 20.241 19.163 1.00 29.88 295 ALA A N 1
ATOM 2312 C CA . ALA A 1 295 ? 33.933 19.587 18.435 1.00 29.88 295 ALA A CA 1
ATOM 2313 C C . ALA A 1 295 ? 33.652 20.123 17.009 1.00 29.88 295 ALA A C 1
ATOM 2315 O O . ALA A 1 295 ? 33.032 19.431 16.202 1.00 29.88 295 ALA A O 1
ATOM 2316 N N . SER A 1 296 ? 34.150 21.311 16.647 1.00 35.16 296 SER A N 1
ATOM 2317 C CA . SER A 1 296 ? 34.041 21.860 15.288 1.00 35.16 296 SER A CA 1
ATOM 2318 C C . SER A 1 296 ? 34.817 21.062 14.230 1.00 35.16 296 SER A C 1
ATOM 2320 O O . SER A 1 296 ? 34.442 21.101 13.063 1.00 35.16 296 SER A O 1
ATOM 2322 N N . LYS A 1 297 ? 35.845 20.286 14.610 1.00 35.97 297 LYS A N 1
ATOM 2323 C CA . LYS A 1 297 ? 36.587 19.422 13.669 1.00 35.97 297 LYS A CA 1
ATOM 2324 C C . LYS A 1 297 ? 35.830 18.149 13.256 1.00 35.97 297 LYS A C 1
ATOM 2326 O O . LYS A 1 297 ? 36.103 17.617 12.188 1.00 35.97 297 LYS A O 1
ATOM 2331 N N . LEU A 1 298 ? 34.874 17.674 14.060 1.00 32.84 298 LEU A N 1
ATOM 2332 C CA . LEU A 1 298 ? 34.118 16.435 13.797 1.00 32.84 298 LEU A CA 1
ATOM 2333 C C . LEU A 1 298 ? 32.916 16.647 12.862 1.00 32.84 298 LEU A C 1
ATOM 2335 O O . LEU A 1 298 ? 32.529 15.731 12.139 1.00 32.84 298 LEU A O 1
ATOM 2339 N N . VAL A 1 299 ? 32.370 17.864 12.798 1.00 36.22 299 VAL A N 1
ATOM 2340 C CA . VAL A 1 299 ? 31.339 18.216 11.803 1.00 36.22 299 VAL A CA 1
ATOM 2341 C C . VAL A 1 299 ? 31.923 18.178 10.385 1.00 36.22 299 VAL A C 1
ATOM 2343 O O . VAL A 1 299 ? 31.270 17.659 9.484 1.00 36.22 299 VAL A O 1
ATOM 2346 N N . GLY A 1 300 ? 33.187 18.594 10.221 1.00 38.16 3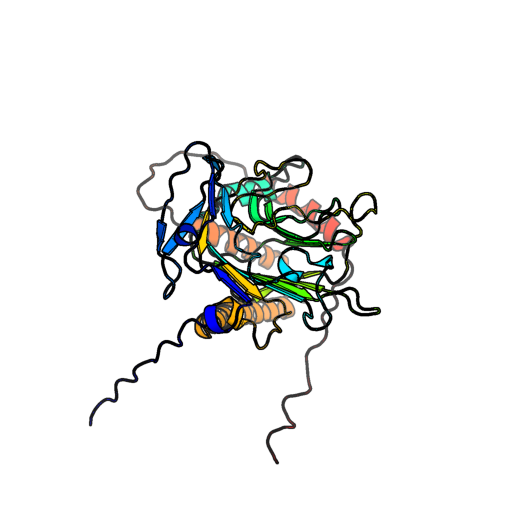00 GLY A N 1
ATOM 2347 C CA . GLY A 1 300 ? 33.930 18.434 8.965 1.00 38.16 300 GLY A CA 1
ATOM 2348 C C . GLY A 1 300 ? 34.058 16.970 8.533 1.00 38.16 300 GLY A C 1
ATOM 2349 O O . GLY A 1 300 ? 33.827 16.659 7.374 1.00 38.16 300 GLY A O 1
ATOM 2350 N N . SER A 1 301 ? 34.274 16.035 9.470 1.00 42.88 301 SER A N 1
ATOM 2351 C CA . SER A 1 301 ? 34.362 14.604 9.126 1.00 42.88 301 SER A CA 1
ATOM 2352 C C . SER A 1 301 ? 33.037 13.963 8.692 1.00 42.88 301 SER A C 1
ATOM 2354 O O . SER A 1 301 ? 33.058 12.954 7.992 1.00 42.88 301 SER A O 1
ATOM 2356 N N . GLN A 1 302 ? 31.884 14.531 9.071 1.00 37.28 302 GLN A N 1
ATOM 2357 C CA . GLN A 1 302 ? 30.583 14.065 8.574 1.00 37.28 302 GLN A CA 1
ATOM 2358 C C . GLN A 1 302 ? 30.327 14.554 7.145 1.00 37.28 302 GLN A C 1
ATOM 2360 O O . GLN A 1 302 ? 29.892 13.765 6.310 1.00 37.28 302 GLN A O 1
ATOM 2365 N N . GLU A 1 303 ? 30.634 15.817 6.841 1.00 39.28 303 GLU A N 1
ATOM 2366 C CA . GLU A 1 303 ? 30.584 16.333 5.466 1.00 39.28 303 GLU A CA 1
ATOM 2367 C C . GLU A 1 303 ? 31.581 15.597 4.563 1.00 39.28 303 GLU A C 1
ATOM 2369 O O . GLU A 1 303 ? 31.194 15.143 3.489 1.00 39.28 303 GLU A O 1
ATOM 2374 N N . ASP A 1 304 ? 32.805 15.351 5.035 1.00 42.66 304 ASP A N 1
ATOM 2375 C CA . ASP A 1 304 ? 33.801 14.557 4.309 1.00 42.66 304 ASP A CA 1
ATOM 2376 C C . ASP A 1 304 ? 33.334 13.111 4.086 1.00 42.66 304 ASP A C 1
ATOM 2378 O O . ASP A 1 304 ? 33.590 12.540 3.029 1.00 42.66 304 ASP A O 1
ATOM 2382 N N . TYR A 1 305 ? 32.617 12.499 5.036 1.00 41.41 305 TYR A N 1
ATOM 2383 C CA . TYR A 1 305 ? 32.060 11.152 4.874 1.00 41.41 305 TYR A CA 1
ATOM 2384 C C . TYR A 1 305 ? 30.978 11.103 3.786 1.00 41.41 305 TYR A C 1
ATOM 2386 O O . TYR A 1 305 ? 31.035 10.248 2.902 1.00 41.41 305 TYR A O 1
ATOM 2394 N N . PHE A 1 306 ? 30.024 12.040 3.795 1.00 41.06 306 PHE A N 1
ATOM 2395 C CA . PHE A 1 306 ? 28.961 12.087 2.784 1.00 41.06 306 PHE A CA 1
ATOM 2396 C C . PHE A 1 306 ? 29.478 12.519 1.405 1.00 41.06 306 PHE A C 1
ATOM 2398 O O . PHE A 1 306 ? 29.027 11.978 0.395 1.00 41.06 306 PHE A O 1
ATOM 2405 N N . MET A 1 307 ? 30.468 13.415 1.346 1.00 44.50 307 MET A N 1
ATOM 2406 C CA . MET A 1 307 ? 31.127 13.803 0.095 1.00 44.50 307 MET A CA 1
ATOM 2407 C C . MET A 1 307 ? 32.006 12.678 -0.462 1.00 44.50 307 MET A C 1
ATOM 2409 O O . MET A 1 307 ? 32.004 12.449 -1.669 1.00 44.50 307 MET A O 1
ATOM 2413 N N . ASN A 1 308 ? 32.692 11.903 0.384 1.00 41.75 308 ASN A N 1
ATOM 2414 C CA . ASN A 1 308 ? 33.411 10.704 -0.056 1.00 41.75 308 ASN A CA 1
ATOM 2415 C C . ASN A 1 308 ? 32.461 9.582 -0.495 1.00 41.75 308 ASN A C 1
ATOM 2417 O O . ASN A 1 308 ? 32.776 8.854 -1.434 1.00 41.75 308 ASN A O 1
ATOM 2421 N N . LEU A 1 309 ? 31.281 9.454 0.117 1.00 39.12 309 LEU A N 1
ATOM 2422 C CA . LEU A 1 309 ? 30.248 8.516 -0.329 1.00 39.12 309 LEU A CA 1
ATOM 2423 C C . LEU A 1 309 ? 29.683 8.924 -1.701 1.00 39.12 309 LEU A C 1
ATOM 2425 O O . LEU A 1 309 ? 29.550 8.084 -2.584 1.00 39.12 309 LEU A O 1
ATOM 2429 N N . ALA A 1 310 ? 29.439 10.220 -1.913 1.00 37.72 310 ALA A N 1
ATOM 2430 C CA . ALA A 1 310 ? 29.017 10.757 -3.206 1.00 37.72 310 ALA A CA 1
ATOM 2431 C C . ALA A 1 310 ? 30.104 10.618 -4.291 1.00 37.72 310 ALA A C 1
ATOM 2433 O O . ALA A 1 310 ? 29.785 10.305 -5.434 1.00 37.72 310 ALA A O 1
ATOM 2434 N N . ASN A 1 311 ? 31.383 10.787 -3.934 1.00 37.94 311 ASN A N 1
ATOM 2435 C CA . ASN A 1 311 ? 32.521 10.640 -4.851 1.00 37.94 311 ASN A CA 1
ATOM 2436 C C . ASN A 1 311 ? 32.912 9.175 -5.128 1.00 37.94 311 ASN A C 1
ATOM 2438 O O . ASN A 1 311 ? 33.520 8.891 -6.157 1.00 37.94 311 ASN A O 1
ATOM 2442 N N . SER A 1 312 ? 32.593 8.241 -4.227 1.00 34.78 312 SER A N 1
ATOM 2443 C CA . SER A 1 312 ? 32.889 6.805 -4.388 1.00 34.78 312 SER A CA 1
ATOM 2444 C C . SER A 1 312 ? 31.816 6.040 -5.165 1.00 34.78 312 SER A C 1
ATOM 2446 O O . SER A 1 312 ? 32.078 4.926 -5.622 1.00 34.78 312 SER A O 1
ATOM 2448 N N . MET A 1 313 ? 30.648 6.648 -5.401 1.00 31.55 313 MET A N 1
ATOM 2449 C CA . MET A 1 313 ? 29.684 6.195 -6.404 1.00 31.55 313 MET A CA 1
ATOM 2450 C C . MET A 1 313 ? 30.259 6.451 -7.803 1.00 31.55 313 MET A C 1
ATOM 2452 O O . MET A 1 313 ? 30.011 7.471 -8.442 1.00 31.55 313 MET A O 1
ATOM 2456 N N . SER A 1 314 ? 31.100 5.524 -8.256 1.00 32.22 314 SER A N 1
ATOM 2457 C CA . SER A 1 314 ? 31.728 5.564 -9.572 1.00 32.22 314 SER A CA 1
ATOM 2458 C C . SER A 1 314 ? 30.664 5.318 -10.641 1.00 32.22 314 SER A C 1
ATOM 2460 O O . SER A 1 314 ? 30.037 4.260 -10.681 1.00 32.22 314 SER A O 1
ATOM 2462 N N . VAL A 1 315 ? 30.475 6.301 -11.518 1.00 35.41 315 VAL A N 1
ATOM 2463 C CA . VAL A 1 315 ? 29.807 6.114 -12.809 1.00 35.41 315 VAL A CA 1
ATOM 2464 C C . VAL A 1 315 ? 30.633 5.094 -13.612 1.00 35.41 315 VAL A C 1
ATOM 2466 O O . VAL A 1 315 ? 31.863 5.208 -13.616 1.00 35.41 315 VAL A O 1
ATOM 2469 N N . PRO A 1 316 ? 30.019 4.094 -14.273 1.00 30.16 316 PRO A N 1
ATOM 2470 C CA . PRO A 1 316 ? 30.722 3.237 -15.222 1.00 30.16 316 PRO A CA 1
ATOM 2471 C C . PRO A 1 316 ? 31.491 4.074 -16.258 1.00 30.16 316 PRO A C 1
ATOM 2473 O O . PRO A 1 316 ? 31.039 5.134 -16.683 1.00 30.16 316 PRO A O 1
ATOM 2476 N N . ASN A 1 317 ? 32.688 3.611 -16.619 1.00 32.25 317 ASN A N 1
ATOM 2477 C CA . ASN A 1 317 ? 33.720 4.339 -17.371 1.00 32.25 317 ASN A CA 1
ATOM 2478 C C . ASN A 1 317 ? 33.393 4.645 -18.856 1.00 32.25 317 ASN A C 1
ATOM 2480 O O . ASN A 1 317 ? 34.304 4.662 -19.682 1.00 32.25 317 ASN A O 1
ATOM 2484 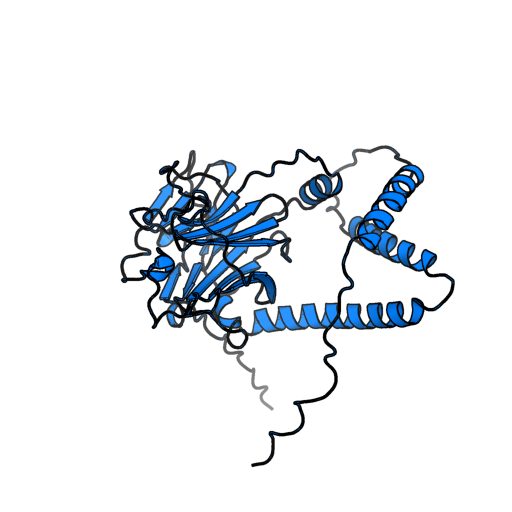N N . ASP A 1 318 ? 32.142 4.901 -19.235 1.00 31.38 318 ASP A N 1
ATOM 2485 C CA . ASP A 1 318 ? 31.760 5.117 -20.638 1.00 31.38 318 ASP A CA 1
ATOM 2486 C C . ASP A 1 318 ? 30.926 6.374 -20.939 1.00 31.38 318 ASP A C 1
ATOM 2488 O O . ASP A 1 318 ? 30.519 6.563 -22.084 1.00 31.38 318 ASP A O 1
ATOM 2492 N N . MET A 1 319 ? 30.780 7.322 -20.006 1.00 29.12 319 MET A N 1
ATOM 2493 C CA . MET A 1 319 ? 30.244 8.653 -20.340 1.00 29.12 319 MET A CA 1
ATOM 2494 C C . MET A 1 319 ? 31.306 9.748 -20.237 1.00 29.12 319 MET A C 1
ATOM 2496 O O . MET A 1 319 ? 31.664 10.239 -19.167 1.00 29.12 319 MET A O 1
ATOM 2500 N N . THR A 1 320 ? 31.807 10.150 -21.402 1.00 32.31 320 THR A N 1
ATOM 2501 C CA . THR A 1 320 ? 32.696 11.293 -21.601 1.00 32.31 320 THR A CA 1
ATOM 2502 C C . THR A 1 320 ? 32.091 12.587 -21.050 1.00 32.31 320 THR A C 1
ATOM 2504 O O . THR A 1 320 ? 31.107 13.097 -21.573 1.00 32.31 320 THR A O 1
ATOM 2507 N N . THR A 1 321 ? 32.736 13.116 -20.008 1.00 33.44 321 THR A N 1
ATOM 2508 C CA . THR A 1 321 ? 32.935 14.537 -19.668 1.00 33.44 321 THR A CA 1
ATOM 2509 C C . THR A 1 321 ? 31.951 15.570 -20.235 1.00 33.44 321 THR A C 1
ATOM 2511 O O . THR A 1 321 ? 32.090 16.001 -21.380 1.00 33.44 321 THR A O 1
ATOM 2514 N N . THR A 1 322 ? 31.145 16.166 -19.351 1.00 27.73 322 THR A N 1
ATOM 2515 C CA . THR A 1 322 ? 30.749 17.580 -19.482 1.00 27.73 322 THR A CA 1
ATOM 2516 C C . THR A 1 322 ? 30.941 18.312 -18.154 1.00 27.73 322 THR A C 1
ATOM 2518 O O . THR A 1 322 ? 30.436 17.896 -17.115 1.00 27.73 322 THR A O 1
ATOM 2521 N N . LYS A 1 323 ? 31.747 19.378 -18.217 1.00 34.56 323 LYS A N 1
ATOM 2522 C CA . LYS A 1 323 ? 32.187 20.266 -17.130 1.00 34.56 323 LYS A CA 1
ATOM 2523 C C . LYS A 1 323 ? 31.028 21.073 -16.524 1.00 34.56 323 LYS A C 1
ATOM 2525 O O . LYS A 1 323 ? 30.268 21.672 -17.274 1.00 34.56 323 LYS A O 1
ATOM 2530 N N . PHE A 1 324 ? 31.015 21.218 -15.199 1.00 28.47 324 PHE A N 1
ATOM 2531 C CA . PHE A 1 324 ? 30.356 22.309 -14.459 1.00 28.47 324 PHE A CA 1
ATOM 2532 C C . PHE A 1 324 ? 31.322 22.707 -13.326 1.00 28.47 324 PHE A C 1
ATOM 2534 O O . PHE A 1 324 ? 31.588 21.884 -12.460 1.00 28.47 324 PHE A O 1
ATOM 2541 N N . VAL A 1 325 ? 32.185 23.710 -13.529 1.00 34.25 325 VAL A N 1
ATOM 2542 C CA . VAL A 1 325 ? 32.039 25.157 -13.235 1.00 34.25 325 VAL A CA 1
ATOM 2543 C C . VAL A 1 325 ? 31.823 25.446 -11.745 1.00 34.25 325 VAL A C 1
ATOM 2545 O O . VAL A 1 325 ? 30.838 25.031 -11.143 1.00 34.25 325 VAL A O 1
ATOM 2548 N N . ASP A 1 326 ? 32.801 26.173 -11.210 1.00 34.09 326 ASP A N 1
ATOM 2549 C CA . ASP A 1 326 ? 33.115 26.433 -9.812 1.00 34.09 326 ASP A CA 1
ATOM 2550 C C . ASP A 1 326 ? 32.058 27.275 -9.080 1.00 34.09 326 ASP A C 1
ATOM 2552 O O . ASP A 1 326 ? 31.801 28.424 -9.441 1.00 34.09 326 ASP A O 1
ATOM 2556 N N . VAL A 1 327 ? 31.507 26.738 -7.989 1.00 34.59 327 VAL A N 1
ATOM 2557 C CA . VAL A 1 327 ? 30.900 27.543 -6.919 1.00 34.59 327 VAL A CA 1
ATOM 2558 C C . VAL A 1 327 ? 31.797 27.392 -5.686 1.00 34.59 327 VAL A C 1
ATOM 2560 O O . VAL A 1 327 ? 31.978 26.261 -5.229 1.00 34.59 327 VAL A O 1
ATOM 2563 N N . PRO A 1 328 ? 32.386 28.477 -5.148 1.00 36.88 328 PRO A N 1
ATOM 2564 C CA . PRO A 1 328 ? 33.272 28.393 -3.992 1.00 36.88 328 PRO A CA 1
ATOM 2565 C C . PRO A 1 328 ? 32.541 27.852 -2.757 1.00 36.88 328 PRO A C 1
ATOM 2567 O O . PRO A 1 328 ? 31.444 28.302 -2.412 1.00 36.88 328 PRO A O 1
ATOM 2570 N N . SER A 1 329 ? 33.178 26.905 -2.068 1.00 37.16 329 SER A N 1
ATOM 2571 C CA . SER A 1 329 ? 32.716 26.235 -0.840 1.00 37.16 329 SER A CA 1
ATOM 2572 C C . SER A 1 329 ? 32.217 27.186 0.254 1.00 37.16 329 SER A C 1
ATOM 2574 O O . SER A 1 329 ? 31.352 26.857 1.060 1.00 37.16 329 SER A O 1
ATOM 2576 N N . ASP A 1 330 ? 32.752 28.392 0.269 1.00 33.69 330 ASP A N 1
ATOM 2577 C CA . ASP A 1 330 ? 32.659 29.373 1.338 1.00 33.69 330 ASP A CA 1
ATOM 2578 C C . ASP A 1 330 ? 31.279 30.053 1.333 1.00 33.69 330 ASP A C 1
ATOM 2580 O O . ASP A 1 330 ? 30.702 30.354 2.384 1.00 33.69 330 ASP A O 1
ATOM 2584 N N . GLU A 1 331 ? 30.695 30.221 0.141 1.00 34.56 331 GLU A N 1
ATOM 2585 C CA . GLU A 1 331 ? 29.346 30.763 -0.020 1.00 34.56 331 GLU A CA 1
ATOM 2586 C C . GLU A 1 331 ? 28.278 29.744 0.410 1.00 34.56 331 GLU A C 1
ATOM 2588 O O . GLU A 1 331 ? 27.240 30.117 0.967 1.00 34.56 331 GLU A O 1
ATOM 2593 N N . ILE A 1 332 ? 28.571 28.453 0.219 1.00 37.56 332 ILE A N 1
ATOM 2594 C CA . ILE A 1 332 ? 27.745 27.335 0.681 1.00 37.56 332 ILE A CA 1
ATOM 2595 C C . ILE A 1 332 ? 27.784 27.299 2.214 1.00 37.56 332 ILE A C 1
ATOM 2597 O O . ILE A 1 332 ? 26.744 27.406 2.853 1.00 37.56 332 ILE A O 1
ATOM 2601 N N . VAL A 1 333 ? 28.961 27.291 2.841 1.00 35.00 333 VAL A N 1
ATOM 2602 C CA . VAL A 1 333 ? 29.086 27.184 4.308 1.00 35.00 333 VAL A CA 1
ATOM 2603 C C . VAL A 1 333 ? 28.373 28.324 5.062 1.00 35.00 333 VAL A C 1
ATOM 2605 O O . VAL A 1 333 ? 27.703 28.075 6.071 1.00 35.00 333 VAL A O 1
ATOM 2608 N N . SER A 1 334 ? 28.425 29.568 4.566 1.00 32.41 334 SER A N 1
ATOM 2609 C CA . SER A 1 334 ? 27.796 30.713 5.256 1.00 32.41 334 SER A CA 1
ATOM 2610 C C . SER A 1 334 ? 26.259 30.647 5.301 1.00 32.41 334 SER A C 1
ATOM 2612 O O . SER A 1 334 ? 25.648 31.024 6.306 1.00 32.41 334 SER A O 1
ATOM 2614 N N . LYS A 1 335 ? 25.619 30.106 4.254 1.00 34.94 335 LYS A N 1
ATOM 2615 C CA . LYS A 1 335 ? 24.152 29.974 4.171 1.00 34.94 335 LYS A CA 1
ATOM 2616 C C . LYS A 1 335 ? 23.624 28.838 5.058 1.00 34.94 335 LYS A C 1
ATOM 2618 O O . LYS A 1 335 ? 22.501 28.919 5.556 1.00 34.94 335 LYS A O 1
ATOM 2623 N N . PHE A 1 336 ? 24.439 27.812 5.313 1.00 33.94 336 PHE A N 1
ATOM 2624 C CA . PHE A 1 336 ? 24.060 26.634 6.103 1.00 33.94 336 PHE A CA 1
ATOM 2625 C C . PHE A 1 336 ? 24.213 26.840 7.622 1.00 33.94 336 PHE A C 1
ATOM 2627 O O . PHE A 1 336 ? 23.405 26.316 8.395 1.00 33.94 336 PHE A O 1
ATOM 2634 N N . GLY A 1 337 ? 25.185 27.647 8.069 1.00 30.14 337 GLY A N 1
ATOM 2635 C CA . GLY A 1 337 ? 25.423 27.908 9.498 1.00 30.14 337 GLY A CA 1
ATOM 2636 C C . GLY A 1 337 ? 24.265 28.622 10.211 1.00 30.14 337 GLY A C 1
ATOM 2637 O O . GLY A 1 337 ? 23.922 28.285 11.345 1.00 30.14 337 GLY A O 1
ATOM 2638 N N . VAL A 1 338 ? 23.601 29.563 9.534 1.00 31.00 338 VAL A N 1
ATOM 2639 C CA . VAL A 1 338 ? 22.513 30.372 10.120 1.00 31.00 338 VAL A CA 1
ATOM 2640 C C . VAL A 1 338 ? 21.201 29.579 10.237 1.00 31.00 338 VAL A C 1
ATOM 2642 O O . VAL A 1 338 ? 20.457 29.738 11.205 1.00 31.00 338 VAL A O 1
ATOM 2645 N N . ALA A 1 339 ? 20.928 28.666 9.298 1.00 31.27 339 ALA A N 1
ATOM 2646 C CA . ALA A 1 339 ? 19.684 27.893 9.263 1.00 31.27 339 ALA A CA 1
ATOM 2647 C C . ALA A 1 339 ? 19.590 26.824 10.373 1.00 31.27 339 ALA A C 1
ATOM 2649 O O . ALA A 1 339 ? 18.494 26.509 10.843 1.00 31.27 339 ALA A O 1
ATOM 2650 N N . ARG A 1 340 ? 20.732 26.280 10.821 1.00 33.47 340 ARG A N 1
ATOM 2651 C CA . ARG A 1 340 ? 20.798 25.171 11.792 1.00 33.47 340 ARG A CA 1
ATOM 2652 C C . ARG A 1 340 ? 20.547 25.620 13.240 1.00 33.47 340 ARG A C 1
ATOM 2654 O O . ARG A 1 340 ? 19.915 24.891 14.004 1.00 33.47 340 ARG A O 1
ATOM 2661 N N . ILE A 1 341 ? 20.958 26.840 13.603 1.00 29.98 341 ILE A N 1
ATOM 2662 C CA . ILE A 1 341 ? 20.787 27.402 14.959 1.00 29.98 341 ILE A CA 1
ATOM 2663 C C . ILE A 1 341 ? 19.304 27.684 15.268 1.00 29.98 341 ILE A C 1
ATOM 2665 O O . ILE A 1 341 ? 18.841 27.435 16.380 1.00 29.98 341 ILE A O 1
ATOM 2669 N N . GLY A 1 342 ? 18.522 28.118 14.273 1.00 28.81 342 GLY A N 1
ATOM 2670 C CA . GLY A 1 342 ? 17.097 28.421 14.459 1.00 28.81 342 GLY A CA 1
ATOM 2671 C C . GLY A 1 342 ? 16.203 27.200 14.723 1.00 28.81 342 GLY A C 1
ATOM 2672 O O . GLY A 1 342 ? 15.144 27.344 15.333 1.00 28.81 342 GLY A O 1
ATOM 2673 N N . TYR A 1 343 ? 16.619 26.004 14.287 1.00 29.41 343 TYR A N 1
ATOM 2674 C CA . TYR A 1 343 ? 15.829 24.770 14.410 1.00 29.41 343 TYR A CA 1
ATOM 2675 C C . TYR A 1 343 ? 16.108 24.011 15.717 1.00 29.41 343 TYR A C 1
ATOM 2677 O O . TYR A 1 343 ? 15.188 23.468 16.334 1.00 29.41 343 TYR A O 1
ATOM 2685 N N . LEU A 1 344 ? 17.361 24.036 16.185 1.00 29.38 344 LEU A N 1
ATOM 2686 C CA . LEU A 1 344 ? 17.753 23.452 17.473 1.00 29.38 344 LEU A CA 1
ATOM 2687 C C . LEU A 1 344 ? 17.173 24.229 18.665 1.00 29.38 344 LEU A C 1
ATOM 2689 O O . LEU A 1 344 ? 16.847 23.626 19.679 1.00 29.38 344 LEU A O 1
ATOM 2693 N N . ALA A 1 345 ? 16.949 25.539 18.523 1.00 28.88 345 ALA A N 1
ATOM 2694 C CA . ALA A 1 345 ? 16.326 26.361 19.562 1.00 28.88 345 ALA A CA 1
ATOM 2695 C C . ALA A 1 345 ? 14.799 26.158 19.712 1.00 28.88 345 ALA A C 1
ATOM 2697 O O . ALA A 1 345 ? 14.220 26.644 20.680 1.00 28.88 345 ALA A O 1
ATOM 2698 N N . LYS A 1 346 ? 14.131 25.476 18.765 1.00 30.30 346 LYS A N 1
ATOM 2699 C CA . LYS A 1 346 ? 12.659 25.310 18.734 1.00 30.30 346 LYS A CA 1
ATOM 2700 C C . LYS A 1 346 ? 12.164 23.873 18.912 1.00 30.30 346 LYS A C 1
ATOM 2702 O O . LYS A 1 346 ? 10.955 23.663 18.988 1.00 30.30 346 LYS A O 1
ATOM 2707 N 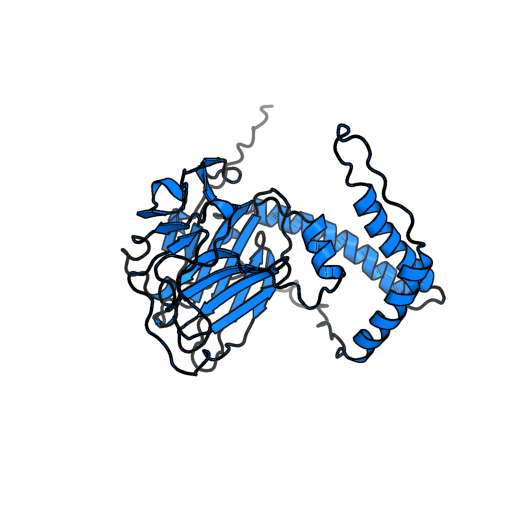N . SER A 1 347 ? 13.060 22.893 18.968 1.00 25.84 347 SER A N 1
ATOM 2708 C CA . SER A 1 347 ? 12.675 21.491 19.142 1.00 25.84 347 SER A CA 1
ATOM 2709 C C . SER A 1 347 ? 12.638 21.150 20.637 1.00 25.84 347 SER A C 1
ATOM 2711 O O . SER A 1 347 ? 13.613 21.448 21.330 1.00 25.84 347 SER A O 1
ATOM 2713 N N . PRO A 1 348 ? 11.554 20.556 21.173 1.00 25.19 348 PRO A N 1
ATOM 2714 C CA . PRO A 1 348 ? 11.550 20.094 22.557 1.00 25.19 348 PRO A CA 1
ATOM 2715 C C . PRO A 1 348 ? 12.624 19.008 22.757 1.00 25.19 348 PRO A C 1
ATOM 2717 O O . PRO A 1 348 ? 12.916 18.263 21.817 1.00 25.19 348 PRO A O 1
ATOM 2720 N N . PRO A 1 349 ? 13.226 18.909 23.957 1.00 29.66 349 PRO A N 1
ATOM 2721 C CA . PRO A 1 349 ? 14.276 17.936 24.225 1.00 29.66 349 PRO A CA 1
ATOM 2722 C C . PRO A 1 349 ? 13.747 16.515 24.014 1.00 29.66 349 PRO A C 1
ATOM 2724 O O . PRO A 1 349 ? 12.757 16.102 24.619 1.00 29.66 349 PRO A O 1
ATOM 2727 N N . ILE A 1 350 ? 14.421 15.775 23.137 1.00 28.75 350 ILE A N 1
ATOM 2728 C CA . ILE A 1 350 ? 14.192 14.348 22.924 1.00 28.75 350 ILE A CA 1
ATOM 2729 C C . ILE A 1 350 ? 14.653 13.629 24.195 1.00 28.75 350 ILE A C 1
ATOM 2731 O O . ILE A 1 350 ? 15.846 13.575 24.489 1.00 28.75 350 ILE A O 1
ATOM 2735 N N . VAL A 1 351 ? 13.702 13.104 24.966 1.00 24.23 351 VAL A N 1
ATOM 2736 C CA . VAL A 1 351 ? 13.978 12.227 26.107 1.00 24.23 351 VAL A CA 1
ATOM 2737 C C . VAL A 1 351 ? 13.999 10.793 25.590 1.00 24.23 351 VAL A C 1
ATOM 2739 O O . VAL A 1 351 ? 12.970 10.264 25.171 1.00 24.23 351 VAL A O 1
ATOM 2742 N N . PHE A 1 352 ? 15.170 10.162 25.607 1.00 26.86 352 PHE A N 1
ATOM 2743 C CA . PHE A 1 352 ? 15.291 8.731 25.347 1.00 26.86 352 PHE A CA 1
ATOM 2744 C C . PHE A 1 352 ? 14.847 7.949 26.595 1.00 26.86 352 PHE A C 1
ATOM 2746 O O . PHE A 1 352 ? 15.327 8.251 27.691 1.00 26.86 352 PHE A O 1
ATOM 2753 N N . PRO A 1 353 ? 13.951 6.951 26.483 1.00 26.52 353 PRO A N 1
ATOM 2754 C CA . PRO A 1 353 ? 13.696 6.036 27.585 1.00 26.52 353 PRO A CA 1
ATOM 2755 C C . PRO A 1 353 ? 14.951 5.200 27.856 1.00 26.52 353 PRO A C 1
ATOM 2757 O O . PRO A 1 353 ? 15.546 4.617 26.949 1.00 26.52 353 PRO A O 1
ATOM 2760 N N . ASN A 1 354 ? 15.352 5.174 29.124 1.00 26.84 354 ASN A N 1
ATOM 2761 C CA . ASN A 1 354 ? 16.527 4.469 29.613 1.00 26.84 354 ASN A CA 1
ATOM 2762 C C . ASN A 1 354 ? 16.245 2.954 29.598 1.00 26.84 354 ASN A C 1
ATOM 2764 O O . ASN A 1 354 ? 15.590 2.434 30.498 1.00 26.84 354 ASN A O 1
ATOM 2768 N N . TYR A 1 355 ? 16.684 2.250 28.554 1.00 31.12 355 TYR A N 1
ATOM 2769 C CA . TYR A 1 355 ? 16.671 0.785 28.502 1.00 31.12 355 TYR A CA 1
ATOM 2770 C C . TYR A 1 355 ? 17.981 0.247 29.085 1.00 31.12 355 TYR A C 1
ATOM 2772 O O . TYR A 1 355 ? 18.857 -0.222 28.360 1.00 31.12 355 TYR A O 1
ATOM 2780 N N . SER A 1 356 ? 18.118 0.322 30.405 1.00 31.81 356 SER A N 1
ATOM 2781 C CA . SER A 1 356 ? 19.105 -0.460 31.145 1.00 31.81 356 SER A CA 1
ATOM 2782 C C . SER A 1 356 ? 18.422 -1.126 32.335 1.00 31.81 356 SER A C 1
ATOM 2784 O O . SER A 1 356 ? 17.799 -0.455 33.153 1.00 31.81 356 SER A O 1
ATOM 2786 N N . ASP A 1 357 ? 18.587 -2.445 32.400 1.00 33.59 357 ASP A N 1
ATOM 2787 C CA . ASP A 1 357 ? 18.366 -3.313 33.557 1.00 33.59 357 ASP A CA 1
ATOM 2788 C C . ASP A 1 357 ? 16.918 -3.622 33.949 1.00 33.59 357 ASP A C 1
ATOM 2790 O O . ASP A 1 357 ? 16.342 -3.026 34.852 1.00 33.59 357 ASP A O 1
ATOM 2794 N N . THR A 1 358 ? 16.343 -4.641 33.304 1.00 34.66 358 THR A N 1
ATOM 2795 C CA . THR A 1 358 ? 15.733 -5.843 33.922 1.00 34.66 358 THR A CA 1
ATOM 2796 C C . THR A 1 358 ? 14.977 -6.638 32.846 1.00 34.66 358 THR A C 1
ATOM 2798 O O . THR A 1 358 ? 14.564 -6.084 31.837 1.00 34.66 358 THR A O 1
ATOM 2801 N N . ILE A 1 359 ? 14.766 -7.939 33.065 1.00 33.56 359 ILE A N 1
ATOM 2802 C CA . ILE A 1 359 ? 14.095 -8.913 32.170 1.00 33.56 359 ILE A CA 1
ATOM 2803 C C . ILE A 1 359 ? 15.024 -9.667 31.195 1.00 33.56 359 ILE A C 1
ATOM 2805 O O . ILE A 1 359 ? 14.699 -9.869 30.032 1.00 33.56 359 ILE A O 1
ATOM 2809 N N . TRP A 1 360 ? 16.157 -10.178 31.688 1.00 31.73 360 TRP A N 1
ATOM 2810 C CA . TRP A 1 360 ? 16.804 -11.348 31.064 1.00 31.73 360 TRP A CA 1
ATOM 2811 C C . TRP A 1 360 ? 17.183 -12.476 32.035 1.00 31.73 360 TRP A C 1
ATOM 2813 O O . TRP A 1 360 ? 17.748 -13.465 31.591 1.00 31.73 360 TRP A O 1
ATOM 2823 N N . ASP A 1 361 ? 16.808 -12.405 33.322 1.00 31.27 361 ASP A N 1
ATOM 2824 C CA . ASP A 1 361 ? 17.368 -13.330 34.330 1.00 31.27 361 ASP A CA 1
ATOM 2825 C C . ASP A 1 361 ? 16.361 -14.103 35.206 1.00 31.27 361 ASP A C 1
ATOM 2827 O O . ASP A 1 361 ? 16.714 -14.640 36.253 1.00 31.27 361 ASP A O 1
ATOM 2831 N N . LYS A 1 362 ? 15.092 -14.224 34.796 1.00 30.95 362 LYS A N 1
ATOM 2832 C CA . LYS A 1 362 ? 14.138 -15.136 35.460 1.00 30.95 362 LYS A CA 1
ATOM 2833 C C . LYS A 1 362 ? 13.234 -15.824 34.445 1.00 30.95 362 LYS A C 1
ATOM 2835 O O . LYS A 1 362 ? 12.200 -15.287 34.069 1.00 30.95 362 LYS A O 1
ATOM 2840 N N . GLY A 1 363 ? 13.637 -17.011 34.001 1.00 31.89 363 GLY A N 1
ATOM 2841 C CA . GLY A 1 363 ? 12.802 -17.838 33.123 1.00 31.89 363 GLY A CA 1
ATOM 2842 C C . GLY A 1 363 ? 13.426 -19.131 32.597 1.00 31.89 363 GLY A C 1
ATOM 2843 O O . GLY A 1 363 ? 12.835 -19.764 31.733 1.00 31.89 363 GLY A O 1
ATOM 2844 N N . LEU A 1 364 ? 14.599 -19.541 33.091 1.00 33.78 364 LEU A N 1
ATOM 2845 C CA . LEU A 1 364 ? 15.175 -20.862 32.824 1.00 33.78 364 LEU A CA 1
ATOM 2846 C C . LEU A 1 364 ? 15.558 -21.520 34.149 1.00 33.78 364 LEU A C 1
ATOM 2848 O O . LEU A 1 364 ? 16.729 -21.553 34.518 1.00 33.78 364 LEU A O 1
ATOM 2852 N N . LYS A 1 365 ? 14.533 -21.969 34.876 1.00 33.16 365 LYS A N 1
ATOM 2853 C CA . LYS A 1 365 ? 14.546 -23.056 35.867 1.00 33.16 365 LYS A CA 1
ATOM 2854 C C . LYS A 1 365 ? 13.131 -23.189 36.431 1.00 33.16 365 LYS A C 1
ATOM 2856 O O . LYS A 1 365 ? 12.805 -22.519 37.402 1.00 33.16 365 LYS A O 1
ATOM 2861 N N . GLU A 1 366 ? 12.321 -23.989 35.746 1.00 34.19 366 GLU A N 1
ATOM 2862 C CA . GLU A 1 366 ? 11.383 -24.992 36.280 1.00 34.19 366 GLU A CA 1
ATOM 2863 C C . GLU A 1 366 ? 10.776 -25.778 35.115 1.00 34.19 366 GLU A C 1
ATOM 2865 O O . GLU A 1 366 ? 10.356 -25.137 34.123 1.00 34.19 366 GLU A O 1
#

pLDDT: mean 70.22, std 26.09, range [24.23, 98.12]

InterPro domains:
  IPR013320 Concanavalin A-like lectin/glucanase domain superfamily [SSF49899] (70-249)

Foldseek 3Di:
DDPPPPPPPDPAQCQVPAFPDKDQPQVVQFPDKDFQPDDWDWDQDPPNGGIWTWADLVRLIKTKHLCRPVPVPCCQLAVLPQDPVQQWKKKKWKFADADPCVVLVVCVVVPPVPPFFFWWWFKWQADDLQQAAIWTWTDRRQWIKIWGHNSFWIDIDIFRDPDDGRDIKMKMKIWGDDDDPFQIKIWIDILLHTDDIDRHIDGRDVNGHDYHDPPRMMMGQFHDYPVDPPTDNGHTGIIRIIGMHSYGQDSVRSCVSVSVDVVSVVVVVVVCVVVVVVVVVVVVVVVVPVPDPPCVVVVVVVVVVVVVVVVVPDDPPPDDDDDDDDDDPVVVVVVVVVVVVVVVVPDDDDDDPDPDDDDDPPDPDD

Sequence (366 aa):
MGVLKKKFFYLAVRFPETTLYHWGKPLANASSLTGTNAVPVVANGPSQFGEAVEIRDWDKECLTDNDFFRNNYTCIADPSTCSNDSNGISMSFFYKREIPMKDVYLKYYTRSSNANYARETLVSTGGDKQGHPGIHLWWEGPFIGVLVSTGAQYWESVFLPSLYNDTWNNIAFRWLRPQGSEKGKLEVLINVEQQAAVNFPTNAVGGTAKKALLPPTLMLGCHRDSGSFAGTLFGGGFFDEIAFWDTFIYDNKSAMFAGGYRWLAQTSMSATSSMLKGNREAWESIGEAGYKPGASKLVGSQEDYFMNLANSMSVPNDMTTTKFVDVPSDEIVSKFGVARIGYLAKSPPIVFPNYSDTIWDKGLKE